Protein AF-A0A975B8Z9-F1 (afdb_monomer)

Nearest PDB structures (foldseek):
  6i3m-assembly1_C  TM=4.811E-01  e=8.903E-01  Saccharomyces cerevisiae S288C
  8d3c-assembly1_A  TM=3.662E-01  e=2.968E+00  Homo sapiens
  4c2a-assembly1_A  TM=3.718E-01  e=3.590E+00  Homo sapiens
  8d3d-assembly1_A  TM=3.906E-01  e=4.075E+00  Homo sapiens

Foldseek 3Di:
DPPDPQALQVVCVVVVDCQVPVLVQLLVCCVPVVDKFFWWAWDDDPPDPAAIAIEQDPPPGIDGRVQFPDKDFFFPALVVVVVVCVLLVDDVSVVPVLHVQRPDGASIWTHGSQEIEREHEQRYQPRDQDAQRFAPHSVLVNCCCCCPPVVGNYAYEYEYALNHRVVVRSVSNCVSQPVSYTYGHVLRVLVVCQVVVPDDPPDPDRSPSHNDNVSRDYDPPDD

Solvent-accessible surface area (backbone atoms only — not comparable to full-atom values): 12398 Å² total; per-residue (Å²): 130,79,78,79,77,52,23,35,43,51,58,26,54,76,54,67,47,52,82,85,44,49,46,54,50,52,50,50,46,47,71,76,65,25,52,75,41,65,23,22,38,84,42,81,50,92,85,48,99,81,55,56,23,45,38,71,35,93,65,81,34,52,47,68,39,70,64,42,79,42,78,46,74,56,59,58,43,59,69,54,30,44,55,49,19,72,66,71,74,56,69,56,56,76,38,61,71,63,56,76,60,36,82,42,67,39,57,31,35,39,33,40,85,73,39,38,37,41,29,40,72,41,53,30,72,82,60,80,80,61,71,41,70,31,59,79,25,44,51,49,48,51,38,49,44,36,38,72,74,70,68,39,48,36,34,46,35,36,34,28,26,64,74,53,73,68,49,72,54,54,49,42,33,34,70,69,47,44,93,34,33,36,33,34,41,40,24,58,51,26,39,49,36,38,75,67,66,61,81,48,100,92,56,88,72,66,38,66,57,20,36,59,49,76,90,20,56,60,76,76,81,79,126

Secondary structure (DSSP, 8-state):
-PPP--BHHHHHHHT--IIIIIHHHHHHHHHHH--EEEPEEEEE-TTSTT-EEEEE-SSS-EEE-TT-SEEE---S-HHHHHHHHHHHT--GGG-HHHHHH-----SEEEE-SSEEEEEEEE-STT----GGGSTTSHHHHHHHHHHHTS--EEEEEEEE-TT-S-HHHHHHHHHHHGGGEEEEEHHHHHHHHHHTT--BTTB-S-GGGGB--GGG-------

Sequence (223 aa):
MTPEITNATYLTEKHSNEVKFWTPCILDFFIKCKPELPISECIIDKRSNDEIRYKRRSQDSELIIKDAKHILHEEVNTEFLHRIDNIFNTKLSEDVELLIKANIYPDIIVITSNKVYLVENKPYYGSDLTGPQEACEAYCQFVKRLNNKEKINCEYLMIISACFKKYYKLENLQKCLKNKFGVLLLEDIFQEMHNHKFKYDDITEDWGLYTDKAYAFLEVGIK

Mean predicted aligned error: 6.5 Å

Structure (mmCIF, N/CA/C/O backbone):
data_AF-A0A975B8Z9-F1
#
_entry.id   AF-A0A975B8Z9-F1
#
loop_
_atom_site.group_PDB
_atom_site.id
_atom_site.type_symbol
_atom_site.label_atom_id
_atom_site.label_alt_id
_atom_site.label_comp_id
_atom_site.label_asym_id
_atom_site.label_entity_id
_atom_site.label_seq_id
_atom_site.pdbx_PDB_ins_code
_atom_site.Cartn_x
_atom_site.Cartn_y
_atom_site.Cartn_z
_atom_site.occupancy
_atom_site.B_iso_or_equiv
_atom_site.auth_seq_id
_atom_site.auth_comp_id
_atom_site.auth_asym_id
_atom_site.auth_atom_id
_atom_site.pdbx_PDB_model_num
ATOM 1 N N . MET A 1 1 ? 29.271 0.661 -24.138 1.00 38.75 1 MET A N 1
ATOM 2 C CA . MET A 1 1 ? 27.859 0.908 -23.796 1.00 38.75 1 MET A CA 1
ATOM 3 C C . MET A 1 1 ? 27.702 0.554 -22.337 1.00 38.75 1 MET A C 1
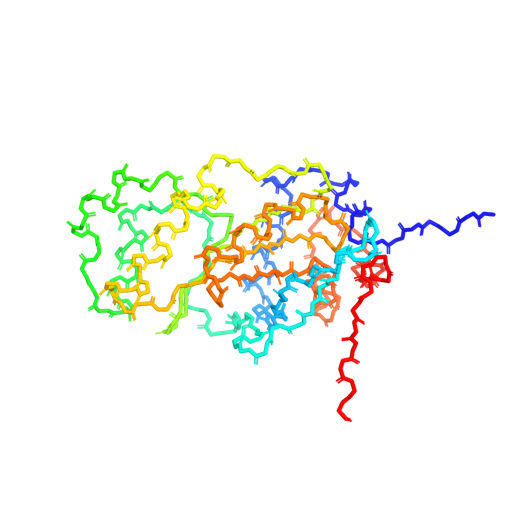ATOM 5 O O . MET A 1 1 ? 27.942 -0.591 -21.981 1.00 38.75 1 MET A O 1
ATOM 9 N N . THR A 1 2 ? 27.445 1.543 -21.490 1.00 38.84 2 THR A N 1
ATOM 10 C CA . THR A 1 2 ? 26.972 1.300 -20.125 1.00 38.84 2 THR A CA 1
ATOM 11 C C . THR A 1 2 ? 25.644 0.547 -20.234 1.00 38.84 2 THR A C 1
ATOM 13 O O . THR A 1 2 ? 24.824 0.957 -21.056 1.00 38.84 2 THR A O 1
ATOM 16 N N . PRO A 1 3 ? 25.434 -0.558 -19.499 1.00 47.44 3 PRO A N 1
ATOM 17 C CA . PRO A 1 3 ? 24.118 -1.183 -19.430 1.00 47.44 3 PRO A CA 1
ATOM 18 C C . PRO A 1 3 ? 23.100 -0.113 -19.029 1.00 47.44 3 PRO A C 1
ATOM 20 O O . PRO A 1 3 ? 23.332 0.608 -18.056 1.00 47.44 3 PRO A O 1
ATOM 23 N N . GLU A 1 4 ? 22.024 0.048 -19.800 1.00 56.34 4 GLU A N 1
ATOM 24 C CA . GLU A 1 4 ? 20.903 0.882 -19.372 1.00 56.34 4 GLU A CA 1
ATOM 25 C C . GLU A 1 4 ? 20.359 0.272 -18.079 1.00 56.34 4 GLU A C 1
ATOM 27 O O . GLU A 1 4 ? 19.953 -0.893 -18.052 1.00 56.34 4 GLU A O 1
ATOM 32 N N . ILE A 1 5 ? 20.430 1.036 -16.989 1.00 58.03 5 ILE A N 1
ATOM 33 C CA . ILE A 1 5 ? 19.922 0.606 -15.690 1.00 58.03 5 ILE A CA 1
ATOM 34 C C . ILE A 1 5 ? 18.410 0.447 -15.841 1.00 58.03 5 ILE A C 1
ATOM 36 O O . ILE A 1 5 ? 17.680 1.426 -15.970 1.00 58.03 5 ILE A O 1
ATOM 40 N N . THR A 1 6 ? 17.956 -0.798 -15.853 1.00 71.94 6 THR A N 1
ATOM 41 C CA . THR A 1 6 ? 16.556 -1.190 -15.999 1.00 71.94 6 THR A CA 1
ATOM 42 C C . THR A 1 6 ? 16.059 -1.611 -14.620 1.00 71.94 6 THR A C 1
ATOM 44 O O . THR A 1 6 ? 16.134 -2.764 -14.223 1.00 71.94 6 THR A O 1
ATOM 47 N N . ASN A 1 7 ? 15.635 -0.630 -13.822 1.00 81.12 7 ASN A N 1
ATOM 48 C CA . ASN A 1 7 ? 15.018 -0.855 -12.512 1.00 81.12 7 ASN A CA 1
ATOM 49 C C . ASN A 1 7 ? 13.674 -0.124 -12.426 1.00 81.12 7 ASN A C 1
ATOM 51 O O . ASN A 1 7 ? 13.324 0.646 -13.327 1.00 81.12 7 ASN A O 1
ATOM 55 N N . ALA A 1 8 ? 12.923 -0.340 -11.345 1.00 88.19 8 ALA A N 1
ATOM 56 C CA . ALA A 1 8 ? 11.603 0.264 -11.213 1.00 88.19 8 ALA A CA 1
ATOM 57 C C . ALA A 1 8 ? 11.637 1.797 -11.315 1.00 88.19 8 ALA A C 1
ATOM 59 O O . ALA A 1 8 ? 10.761 2.379 -11.948 1.00 88.19 8 ALA A O 1
ATOM 60 N N . THR A 1 9 ? 12.682 2.442 -10.781 1.00 86.38 9 THR A N 1
ATOM 61 C CA . THR A 1 9 ? 12.879 3.899 -10.880 1.00 86.38 9 THR A CA 1
ATOM 62 C C . THR A 1 9 ? 12.916 4.385 -12.323 1.00 86.38 9 THR A C 1
ATOM 64 O O . THR A 1 9 ? 12.260 5.366 -12.650 1.00 86.38 9 THR A O 1
ATOM 67 N N . TYR A 1 10 ? 13.660 3.700 -13.195 1.00 87.19 10 TYR A N 1
ATOM 68 C CA . TYR A 1 10 ? 13.757 4.084 -14.604 1.00 87.19 10 TYR A CA 1
ATOM 69 C C . TYR A 1 10 ? 12.379 4.067 -15.277 1.00 87.19 10 TYR A C 1
ATOM 71 O O . TYR A 1 10 ? 12.003 5.019 -15.965 1.00 87.19 10 TYR A O 1
ATOM 79 N N . LEU A 1 11 ? 11.600 3.002 -15.054 1.00 88.69 11 LEU A N 1
ATOM 80 C CA . LEU A 1 11 ? 10.270 2.887 -15.648 1.00 88.69 11 LEU A CA 1
ATOM 81 C C . LEU A 1 11 ? 9.315 3.952 -15.091 1.00 88.69 11 LEU A C 1
ATOM 83 O O . LEU A 1 11 ? 8.563 4.564 -15.851 1.00 88.69 11 LEU A O 1
ATOM 87 N N . THR A 1 12 ? 9.362 4.212 -13.784 1.00 88.12 12 THR A N 1
ATOM 88 C CA . THR A 1 12 ? 8.480 5.200 -13.154 1.00 88.12 12 THR A CA 1
ATOM 89 C C . THR A 1 12 ? 8.854 6.639 -13.478 1.00 88.12 12 THR A C 1
ATOM 91 O O . THR A 1 12 ? 7.963 7.479 -13.560 1.00 88.12 12 THR A O 1
ATOM 94 N N . GLU A 1 13 ? 10.124 6.936 -13.757 1.00 87.25 13 GLU A N 1
ATOM 95 C CA . GLU A 1 13 ? 10.557 8.236 -14.281 1.00 87.25 13 GLU A CA 1
ATOM 96 C C . GLU A 1 13 ? 10.124 8.452 -15.735 1.00 87.25 13 GLU A C 1
ATOM 98 O O . GLU A 1 13 ? 9.670 9.549 -16.078 1.00 87.25 13 GLU A O 1
ATOM 103 N N . LYS A 1 14 ? 10.193 7.408 -16.576 1.00 87.00 14 LYS A N 1
ATOM 104 C CA . LYS A 1 14 ? 9.695 7.451 -17.962 1.00 87.00 14 LYS A CA 1
ATOM 105 C C . LYS A 1 14 ? 8.211 7.827 -18.018 1.00 87.00 14 LYS A C 1
ATOM 107 O O . LYS A 1 14 ? 7.806 8.586 -18.897 1.00 87.00 14 LYS A O 1
ATOM 112 N N . HIS A 1 15 ? 7.431 7.360 -17.042 1.00 85.38 15 HIS A N 1
ATOM 113 C CA . HIS A 1 15 ? 6.004 7.653 -16.892 1.00 85.38 15 HIS A CA 1
ATOM 114 C C . HIS A 1 15 ? 5.712 8.402 -15.582 1.00 85.38 15 HIS A C 1
ATOM 116 O O . HIS A 1 15 ? 4.962 7.931 -14.737 1.00 85.38 15 HIS A O 1
ATOM 122 N N . SER A 1 16 ? 6.302 9.582 -15.382 1.00 81.81 16 SER A N 1
ATOM 123 C CA . SER A 1 16 ? 6.340 10.289 -14.080 1.00 81.81 16 SER A CA 1
ATOM 124 C C . SER A 1 16 ? 5.002 10.740 -13.456 1.00 81.81 16 SER A C 1
ATOM 126 O O . SER A 1 16 ? 5.001 11.339 -12.381 1.00 81.81 16 SER A O 1
ATOM 128 N N . ASN A 1 17 ? 3.847 10.473 -14.073 1.00 80.81 17 ASN A N 1
ATOM 129 C CA . ASN A 1 17 ? 2.553 10.898 -13.535 1.00 80.81 17 ASN A CA 1
ATOM 130 C C . ASN A 1 17 ? 1.944 9.854 -12.582 1.00 80.81 17 ASN A C 1
ATOM 132 O O . ASN A 1 17 ? 1.203 8.977 -13.009 1.00 80.81 17 ASN A O 1
ATOM 136 N N . GLU A 1 18 ? 2.203 9.981 -11.281 1.00 79.94 18 GLU A N 1
ATOM 137 C CA . GLU A 1 18 ? 1.649 9.094 -10.242 1.00 79.94 18 GLU A CA 1
ATOM 138 C C . GLU A 1 18 ? 0.121 8.935 -10.328 1.00 79.94 18 GLU A C 1
ATOM 140 O O . GLU A 1 18 ? -0.377 7.826 -10.521 1.00 79.94 18 GLU A O 1
ATOM 145 N N . VAL A 1 19 ? -0.617 10.048 -10.248 1.00 82.06 19 VAL A N 1
ATOM 146 C CA . VAL A 1 19 ? -2.083 10.052 -10.105 1.00 82.06 19 VAL A CA 1
ATOM 147 C C . VAL A 1 19 ? -2.794 9.538 -11.354 1.00 82.06 19 VAL A C 1
ATOM 149 O O . VAL A 1 19 ? -3.798 8.839 -11.250 1.00 82.06 19 VAL A O 1
ATOM 152 N N . LYS A 1 20 ? -2.307 9.884 -12.550 1.00 83.00 20 LYS A N 1
ATOM 153 C CA . LYS A 1 20 ? -2.963 9.476 -13.803 1.00 83.00 20 LYS A CA 1
ATOM 154 C C . LYS A 1 20 ? -2.526 8.106 -14.298 1.00 83.00 20 LYS A C 1
ATOM 156 O O . LYS A 1 20 ? -3.214 7.547 -15.143 1.00 83.00 20 LYS A O 1
ATOM 161 N N . PHE A 1 21 ? -1.391 7.602 -13.823 1.00 87.19 21 PHE A N 1
ATOM 162 C CA . PHE A 1 21 ? -0.754 6.438 -14.423 1.00 87.19 21 PHE A CA 1
ATOM 163 C C . PHE A 1 21 ? -0.510 5.331 -13.406 1.00 87.19 21 PHE A C 1
ATOM 165 O O . PHE A 1 21 ? -1.132 4.275 -13.479 1.00 87.19 21 PHE A O 1
ATOM 172 N N . TRP A 1 22 ? 0.350 5.579 -12.420 1.00 91.56 22 TRP A N 1
ATOM 173 C CA . TRP A 1 22 ? 0.812 4.529 -11.517 1.00 91.56 22 TRP A CA 1
ATOM 174 C C . TRP A 1 22 ? -0.237 4.099 -10.503 1.00 91.56 22 TRP A C 1
ATOM 176 O O . TRP A 1 22 ? -0.396 2.900 -10.292 1.00 91.56 22 TRP A O 1
ATOM 186 N N . THR A 1 23 ? -0.968 5.035 -9.895 1.00 92.88 23 THR A N 1
ATOM 187 C CA . THR A 1 23 ? -2.022 4.674 -8.938 1.00 92.88 23 THR A CA 1
ATOM 188 C C . THR A 1 23 ? -3.138 3.873 -9.625 1.00 92.88 23 THR A C 1
ATOM 190 O O . THR A 1 23 ? -3.437 2.779 -9.144 1.00 92.88 23 THR A O 1
ATOM 193 N N . PRO A 1 24 ? -3.680 4.294 -10.788 1.00 93.81 24 PRO A N 1
ATOM 194 C CA . PRO A 1 24 ? -4.613 3.474 -11.564 1.00 93.81 24 PRO A CA 1
ATOM 195 C C . PRO A 1 24 ? -4.046 2.112 -11.995 1.00 93.81 24 PRO A C 1
ATOM 197 O O . PRO A 1 24 ? -4.732 1.104 -11.851 1.00 93.81 24 PRO A O 1
ATOM 200 N N . CYS A 1 25 ? -2.792 2.054 -12.459 1.00 95.25 25 CYS A N 1
ATOM 201 C CA . CYS A 1 25 ? -2.142 0.807 -12.872 1.00 95.25 25 CYS A CA 1
ATOM 202 C C . CYS A 1 25 ? -2.024 -0.202 -11.722 1.00 95.25 25 CYS A C 1
ATOM 204 O O . CYS A 1 25 ? -2.353 -1.379 -11.877 1.00 95.25 25 CYS A O 1
ATOM 206 N N . ILE A 1 26 ? -1.552 0.245 -10.557 1.00 96.12 26 ILE A N 1
ATOM 207 C CA . ILE A 1 26 ? -1.386 -0.616 -9.382 1.00 96.12 26 ILE A CA 1
ATOM 208 C C . ILE A 1 26 ? -2.750 -1.026 -8.829 1.00 96.12 26 ILE A C 1
ATOM 210 O O . ILE A 1 26 ? -2.937 -2.188 -8.469 1.00 96.12 26 ILE A O 1
ATOM 214 N N . LEU A 1 27 ? -3.717 -0.106 -8.798 1.00 96.00 27 LEU A N 1
ATOM 215 C CA . LEU A 1 27 ? -5.082 -0.401 -8.378 1.00 96.00 27 LEU A CA 1
ATOM 216 C C . LEU A 1 27 ? -5.719 -1.478 -9.269 1.00 96.00 27 LEU A C 1
ATOM 218 O O . LEU A 1 27 ? -6.281 -2.445 -8.755 1.00 96.00 27 LEU A O 1
ATOM 222 N N . ASP A 1 28 ? -5.591 -1.351 -10.591 1.00 96.56 28 ASP A N 1
ATOM 223 C CA . ASP A 1 28 ? -6.107 -2.324 -11.557 1.00 96.56 28 ASP A CA 1
ATOM 224 C C . ASP A 1 28 ? -5.444 -3.700 -11.385 1.00 96.56 28 ASP A C 1
ATOM 226 O O . ASP A 1 28 ? -6.126 -4.728 -11.361 1.00 96.56 28 ASP A O 1
ATOM 230 N N . PHE A 1 29 ? -4.129 -3.729 -11.150 1.00 96.81 29 PHE A N 1
ATOM 231 C CA . PHE A 1 29 ? -3.409 -4.955 -10.807 1.00 96.81 29 PHE A CA 1
ATOM 232 C C . PHE A 1 29 ? -3.914 -5.586 -9.501 1.00 96.81 29 PHE A C 1
ATOM 234 O O . PHE A 1 29 ? -4.191 -6.787 -9.459 1.00 96.81 29 PHE A O 1
ATOM 241 N N . PHE A 1 30 ? -4.104 -4.794 -8.443 1.00 97.19 30 PHE A N 1
ATOM 242 C CA . PHE A 1 30 ? -4.615 -5.285 -7.160 1.00 97.19 30 PHE A CA 1
ATOM 243 C C . PHE A 1 30 ? -6.024 -5.867 -7.303 1.00 97.19 30 PHE A C 1
ATOM 245 O O . PHE A 1 30 ? -6.311 -6.917 -6.730 1.00 97.19 30 PHE A O 1
ATOM 252 N N . ILE A 1 31 ? -6.888 -5.229 -8.096 1.00 96.00 31 ILE A N 1
ATOM 253 C CA . ILE A 1 31 ? -8.262 -5.684 -8.337 1.00 96.00 31 ILE A CA 1
ATOM 254 C C . ILE A 1 31 ? -8.290 -6.968 -9.174 1.00 96.00 31 ILE A C 1
ATOM 256 O O . ILE A 1 31 ? -8.997 -7.914 -8.814 1.00 96.00 31 ILE A O 1
ATOM 260 N N . LYS A 1 32 ? -7.538 -7.017 -10.281 1.00 95.69 32 LYS A N 1
ATOM 261 C CA . LYS A 1 32 ? -7.569 -8.138 -11.236 1.00 95.69 32 LYS A CA 1
ATOM 262 C C . LYS A 1 32 ? -6.808 -9.363 -10.743 1.00 95.69 32 LYS A C 1
ATOM 264 O O . LYS A 1 32 ? -7.276 -10.483 -10.937 1.00 95.69 32 LYS A O 1
ATOM 269 N N . CYS A 1 33 ? -5.640 -9.163 -10.140 1.00 95.44 33 CYS A N 1
ATOM 270 C CA . CYS A 1 33 ? -4.723 -10.250 -9.799 1.00 95.44 33 CYS A CA 1
ATOM 271 C C . CYS A 1 33 ? -4.752 -10.615 -8.315 1.00 95.44 33 CYS A C 1
ATOM 273 O O . CYS A 1 33 ? -4.436 -11.754 -7.983 1.00 95.44 33 CYS A O 1
ATOM 275 N N . LYS A 1 34 ? -5.156 -9.681 -7.442 1.00 93.88 34 LYS A N 1
ATOM 276 C CA . LYS A 1 34 ? -5.193 -9.847 -5.980 1.00 93.88 34 LYS A CA 1
ATOM 277 C C . LYS A 1 34 ? -3.930 -10.522 -5.409 1.00 93.88 34 LYS A C 1
ATOM 279 O O . LYS A 1 34 ? -4.034 -11.578 -4.779 1.00 93.88 34 LYS A O 1
ATOM 284 N N . PRO A 1 35 ? -2.746 -9.928 -5.635 1.00 94.56 35 PRO A N 1
ATOM 285 C CA . PRO A 1 35 ? -1.467 -10.556 -5.324 1.00 94.56 35 PRO A CA 1
ATOM 286 C C . PRO A 1 35 ? -1.227 -10.720 -3.815 1.00 94.56 35 PRO A C 1
ATOM 288 O O . PRO A 1 35 ? -1.880 -10.095 -2.972 1.00 94.56 35 PRO A O 1
ATOM 291 N N . GLU A 1 36 ? -0.227 -11.533 -3.486 1.00 94.25 36 GLU A N 1
ATOM 292 C CA . GLU A 1 36 ? 0.419 -11.551 -2.174 1.00 94.25 36 GLU A CA 1
ATOM 293 C C . GLU A 1 36 ? 1.775 -10.859 -2.309 1.00 94.25 36 GLU A C 1
ATOM 295 O O . GLU A 1 36 ? 2.640 -11.323 -3.045 1.00 94.25 36 GLU A O 1
ATOM 300 N N . LEU A 1 37 ? 1.952 -9.719 -1.639 1.00 94.69 37 LEU A N 1
ATOM 301 C CA . LEU A 1 37 ? 3.149 -8.892 -1.805 1.00 94.69 37 LEU A CA 1
ATOM 302 C C . LEU A 1 37 ? 3.994 -8.886 -0.535 1.00 94.69 37 LEU A C 1
ATOM 304 O O . LEU A 1 37 ? 3.442 -8.648 0.541 1.00 94.69 37 LEU A O 1
ATOM 308 N N . PRO A 1 38 ? 5.321 -9.077 -0.619 1.00 94.81 38 PRO A N 1
ATOM 309 C CA . PRO A 1 38 ? 6.181 -8.969 0.547 1.00 94.81 38 PRO A CA 1
ATOM 310 C C . PRO A 1 38 ? 6.165 -7.536 1.080 1.00 94.81 38 PRO A C 1
ATOM 312 O O . PRO A 1 38 ? 6.321 -6.567 0.339 1.00 94.81 38 PRO A O 1
ATOM 315 N N . ILE A 1 39 ? 6.026 -7.410 2.396 1.00 95.88 39 ILE A N 1
ATOM 316 C CA . ILE A 1 39 ? 6.166 -6.138 3.090 1.00 95.88 39 ILE A CA 1
ATOM 317 C C . ILE A 1 39 ? 7.545 -6.082 3.732 1.00 95.88 39 ILE A C 1
ATOM 319 O O . ILE A 1 39 ? 7.940 -6.949 4.520 1.00 95.88 39 ILE A O 1
ATOM 323 N N . SER A 1 40 ? 8.264 -5.021 3.403 1.00 93.38 40 SER A N 1
ATOM 324 C CA . SER A 1 40 ? 9.607 -4.736 3.873 1.00 93.38 40 SER A CA 1
ATOM 325 C C . SER A 1 40 ? 9.625 -3.685 4.985 1.00 93.38 40 SER A C 1
ATOM 327 O O . SER A 1 40 ? 8.705 -2.881 5.133 1.00 93.38 40 SER A O 1
ATOM 329 N N . GLU A 1 41 ? 10.690 -3.699 5.778 1.00 90.56 41 GLU A N 1
ATOM 330 C CA . GLU A 1 41 ? 11.095 -2.624 6.683 1.00 90.56 41 GLU A CA 1
ATOM 331 C C . GLU A 1 41 ? 12.420 -2.026 6.218 1.00 90.56 41 GLU A C 1
ATOM 333 O O . GLU A 1 41 ? 13.268 -2.715 5.639 1.00 90.56 41 GLU A O 1
ATOM 338 N N . CYS A 1 42 ? 12.605 -0.739 6.501 1.00 87.00 42 CYS A N 1
ATOM 339 C CA . CYS A 1 42 ? 13.862 -0.058 6.241 1.00 87.00 42 CYS A CA 1
ATOM 340 C C . CYS A 1 42 ? 14.897 -0.507 7.282 1.00 87.00 42 CYS A C 1
ATOM 342 O O . CYS A 1 42 ? 14.711 -0.306 8.489 1.00 87.00 42 CYS A O 1
ATOM 344 N N . ILE A 1 43 ? 16.004 -1.078 6.816 1.00 82.62 43 ILE A N 1
ATOM 345 C CA . ILE A 1 43 ? 17.241 -1.254 7.570 1.00 82.62 43 ILE A CA 1
ATOM 346 C C . ILE A 1 43 ? 18.094 -0.016 7.337 1.00 82.62 43 ILE A C 1
ATOM 348 O O . ILE A 1 43 ? 18.411 0.356 6.208 1.00 82.62 43 ILE A O 1
ATOM 352 N N . ILE A 1 44 ? 18.496 0.605 8.434 1.00 68.31 44 ILE A N 1
ATOM 353 C CA . ILE A 1 44 ? 19.315 1.806 8.397 1.00 68.31 44 ILE A CA 1
ATOM 354 C C . ILE A 1 44 ? 20.701 1.400 8.855 1.00 68.31 44 ILE A C 1
ATOM 356 O O . ILE A 1 44 ? 20.943 1.270 10.058 1.00 68.31 44 ILE A O 1
ATOM 360 N N . ASP A 1 45 ? 21.599 1.171 7.899 1.00 63.12 45 ASP A N 1
ATOM 361 C CA . ASP A 1 45 ? 23.010 1.030 8.222 1.00 63.12 45 ASP A CA 1
ATOM 362 C C . ASP A 1 45 ? 23.637 2.422 8.334 1.00 63.12 45 ASP A C 1
ATOM 364 O O . ASP A 1 45 ? 23.843 3.131 7.355 1.00 63.12 45 ASP A O 1
ATOM 368 N N . LYS A 1 46 ? 23.947 2.827 9.567 1.00 57.59 46 LYS A N 1
ATOM 369 C CA . LYS A 1 46 ? 24.614 4.107 9.842 1.00 57.59 46 LYS A CA 1
ATOM 370 C C . LYS A 1 46 ? 26.081 4.132 9.384 1.00 57.59 46 LYS A C 1
ATOM 372 O O . LYS A 1 46 ? 26.728 5.162 9.552 1.00 57.59 46 LYS A O 1
ATOM 377 N N . ARG A 1 47 ? 26.637 3.010 8.906 1.00 53.53 47 ARG A N 1
ATOM 378 C CA . ARG A 1 47 ? 28.055 2.870 8.528 1.00 53.53 47 ARG A CA 1
ATOM 379 C C . ARG A 1 47 ? 28.323 3.114 7.045 1.00 53.53 47 ARG A C 1
ATOM 381 O O . ARG A 1 47 ? 29.458 3.427 6.699 1.00 53.53 47 ARG A O 1
ATOM 388 N N . SER A 1 48 ? 27.320 2.989 6.184 1.00 53.78 48 SER A N 1
ATOM 389 C CA . SER A 1 48 ? 27.425 3.254 4.748 1.00 53.78 48 SER A CA 1
ATOM 390 C C . SER A 1 48 ? 26.718 4.564 4.435 1.00 53.78 48 SER A C 1
ATOM 392 O O . SER A 1 48 ? 25.513 4.675 4.639 1.00 53.78 48 SER A O 1
ATOM 394 N N . ASN A 1 49 ? 27.461 5.554 3.947 1.00 46.59 49 ASN A N 1
ATOM 395 C CA . ASN A 1 49 ? 26.964 6.917 3.765 1.00 46.59 49 ASN A CA 1
ATOM 396 C C . ASN A 1 49 ? 25.777 7.084 2.799 1.00 46.59 49 ASN A C 1
ATOM 398 O O . ASN A 1 49 ? 25.280 8.196 2.742 1.00 46.59 49 ASN A O 1
ATOM 402 N N . ASP A 1 50 ? 25.291 6.056 2.093 1.00 50.59 50 ASP A N 1
ATOM 403 C CA . ASP A 1 50 ? 24.188 6.211 1.127 1.00 50.59 50 ASP A CA 1
ATOM 404 C C . ASP A 1 50 ? 23.353 4.931 0.871 1.00 50.59 50 ASP A C 1
ATOM 406 O O . ASP A 1 50 ? 22.528 4.913 -0.041 1.00 50.59 50 ASP A O 1
ATOM 410 N N . GLU A 1 51 ? 23.516 3.850 1.646 1.00 59.25 51 GLU A N 1
ATOM 411 C CA . GLU A 1 51 ? 22.805 2.585 1.371 1.00 59.25 51 GLU A CA 1
ATOM 412 C C . GLU A 1 51 ? 21.657 2.348 2.358 1.00 59.25 51 GLU A C 1
ATOM 414 O O . GLU A 1 51 ? 21.852 1.897 3.488 1.00 59.25 51 GLU A O 1
ATOM 419 N N . ILE A 1 52 ? 20.426 2.621 1.919 1.00 63.47 52 ILE A N 1
ATOM 420 C CA . ILE A 1 52 ? 19.236 2.086 2.587 1.00 63.47 52 ILE A CA 1
ATOM 421 C C . ILE A 1 52 ? 19.070 0.663 2.103 1.00 63.47 52 ILE A C 1
ATOM 423 O O . ILE A 1 52 ? 19.009 0.415 0.899 1.00 63.47 52 ILE A O 1
ATOM 427 N N . ARG A 1 53 ? 18.950 -0.259 3.049 1.00 76.56 53 ARG A N 1
ATOM 428 C CA . ARG A 1 53 ? 18.606 -1.638 2.736 1.00 76.56 53 ARG A CA 1
ATOM 429 C C . ARG A 1 53 ? 17.181 -1.868 3.166 1.00 76.56 53 ARG A C 1
ATOM 431 O O . ARG A 1 53 ? 16.759 -1.420 4.226 1.00 76.56 53 ARG A O 1
ATOM 438 N N . TYR A 1 54 ? 16.436 -2.585 2.354 1.00 85.62 54 TYR A N 1
ATOM 439 C CA . TYR A 1 54 ? 15.150 -3.111 2.772 1.00 85.62 54 TYR A CA 1
ATOM 440 C C . TYR A 1 54 ? 15.373 -4.551 3.203 1.00 85.62 54 TYR A C 1
ATOM 442 O O . TYR A 1 54 ? 16.235 -5.242 2.667 1.00 85.62 54 TYR A O 1
ATOM 450 N N . LYS A 1 55 ? 14.613 -5.015 4.185 1.00 87.50 55 LYS A N 1
ATOM 451 C CA . LYS A 1 55 ? 14.441 -6.451 4.408 1.00 87.50 55 LYS A CA 1
ATOM 452 C C . LYS A 1 55 ? 12.983 -6.752 4.609 1.00 87.50 55 LYS A C 1
ATOM 454 O O . LYS A 1 55 ? 12.238 -5.922 5.123 1.00 87.50 55 LYS A O 1
ATOM 459 N N . ARG A 1 56 ? 12.600 -7.974 4.274 1.00 89.00 56 ARG A N 1
ATOM 460 C CA . ARG A 1 56 ? 11.275 -8.486 4.594 1.00 89.00 56 ARG A CA 1
ATOM 461 C C . ARG A 1 56 ? 11.026 -8.383 6.104 1.00 89.00 56 ARG A C 1
ATOM 463 O O . ARG A 1 56 ? 11.888 -8.759 6.905 1.00 89.00 56 ARG A O 1
ATOM 470 N N . ARG A 1 57 ? 9.854 -7.872 6.492 1.00 87.38 57 ARG A N 1
ATOM 471 C CA . ARG A 1 57 ? 9.441 -7.816 7.902 1.00 87.38 57 ARG A CA 1
ATOM 472 C C . ARG A 1 57 ? 9.320 -9.229 8.461 1.00 87.38 57 ARG A C 1
ATOM 474 O O . ARG A 1 57 ? 8.913 -10.153 7.761 1.00 87.38 57 ARG A O 1
ATOM 481 N N . SER A 1 58 ? 9.654 -9.403 9.735 1.00 83.94 58 SER A N 1
ATOM 482 C CA . SER A 1 58 ? 9.573 -10.711 10.398 1.00 83.94 58 SER A CA 1
ATOM 483 C C . SER A 1 58 ? 8.143 -11.108 10.773 1.00 83.94 58 SER A C 1
ATOM 485 O O . SER A 1 58 ? 7.824 -12.293 10.817 1.00 83.94 58 SER A O 1
ATOM 487 N N . GLN A 1 59 ? 7.285 -10.124 11.043 1.00 82.44 59 GLN A N 1
ATOM 488 C CA . GLN A 1 59 ? 5.874 -10.296 11.384 1.00 82.44 59 GLN A CA 1
ATOM 489 C C . GLN A 1 59 ? 5.010 -9.634 10.324 1.00 82.44 59 GLN A C 1
ATOM 491 O O . GLN A 1 59 ? 5.405 -8.597 9.791 1.00 82.44 59 GLN A O 1
ATOM 496 N N . ASP A 1 60 ? 3.841 -10.223 10.048 1.00 85.19 60 ASP A N 1
ATOM 497 C CA . ASP A 1 60 ? 2.902 -9.698 9.050 1.00 85.19 60 ASP A CA 1
ATOM 498 C C . ASP A 1 60 ? 3.635 -9.351 7.741 1.00 85.19 60 ASP A C 1
ATOM 500 O O . ASP A 1 60 ? 3.557 -8.246 7.204 1.00 85.19 60 ASP A O 1
ATOM 504 N N . SER A 1 61 ? 4.457 -10.302 7.288 1.00 89.81 61 SER A N 1
ATOM 505 C CA . SER A 1 61 ? 5.487 -10.073 6.272 1.00 89.81 61 SER A CA 1
ATOM 506 C C . SER A 1 61 ? 4.946 -9.889 4.858 1.00 89.81 61 SER A C 1
ATOM 508 O O . SER A 1 61 ? 5.737 -9.719 3.937 1.00 89.81 61 SER A O 1
ATOM 510 N N . GLU A 1 62 ? 3.629 -9.981 4.685 1.00 91.31 62 GLU A N 1
ATOM 511 C CA . GLU A 1 62 ? 2.946 -9.957 3.398 1.00 91.31 62 GLU A CA 1
ATOM 512 C C . GLU A 1 62 ? 1.659 -9.131 3.481 1.00 91.31 62 GLU A C 1
ATOM 514 O O . GLU A 1 62 ? 0.921 -9.175 4.472 1.00 91.31 62 GLU A O 1
ATOM 519 N N . LEU A 1 63 ? 1.391 -8.390 2.410 1.00 91.25 63 LEU A N 1
ATOM 520 C CA . LEU A 1 63 ? 0.094 -7.824 2.099 1.00 91.25 63 LEU A CA 1
ATOM 521 C C . LEU A 1 63 ? -0.676 -8.896 1.333 1.00 91.25 63 LEU A C 1
ATOM 523 O O . LEU A 1 63 ? -0.319 -9.235 0.207 1.00 91.25 63 L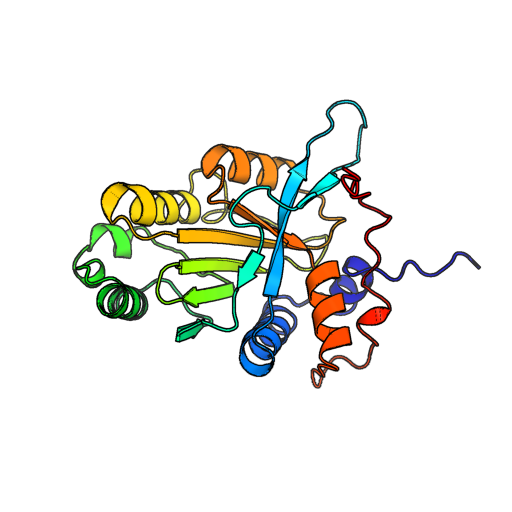EU A O 1
ATOM 527 N N . ILE A 1 64 ? -1.731 -9.420 1.949 1.00 89.56 64 ILE A N 1
ATOM 528 C CA . ILE A 1 64 ? -2.548 -10.492 1.380 1.00 89.56 64 ILE A CA 1
ATOM 529 C C . ILE A 1 64 ? -3.811 -9.864 0.785 1.00 89.56 64 ILE A C 1
ATOM 531 O O . ILE A 1 64 ? -4.764 -9.570 1.506 1.00 89.56 64 ILE A O 1
ATOM 535 N N . ILE A 1 65 ? -3.816 -9.637 -0.532 1.00 88.31 65 ILE A N 1
ATOM 536 C CA . ILE A 1 65 ? -4.938 -8.984 -1.231 1.00 88.31 65 ILE A CA 1
ATOM 537 C C . ILE A 1 65 ? -5.998 -9.996 -1.683 1.00 88.31 65 ILE A C 1
ATOM 539 O O . ILE A 1 65 ? -7.160 -9.626 -1.851 1.00 88.31 65 ILE A O 1
ATOM 543 N N . LYS A 1 66 ? -5.654 -11.284 -1.832 1.00 86.81 66 LYS A N 1
ATOM 544 C CA . LYS A 1 66 ? -6.604 -12.340 -2.250 1.00 86.81 66 LYS A CA 1
ATOM 545 C C . LYS A 1 66 ? -7.913 -12.346 -1.452 1.00 86.81 66 LYS A C 1
ATOM 547 O O . LYS A 1 66 ? -8.979 -12.549 -2.032 1.00 86.81 66 LYS A O 1
ATOM 552 N N . ASP A 1 67 ? -7.832 -12.016 -0.164 1.00 84.81 67 ASP A N 1
ATOM 553 C CA . ASP A 1 67 ? -8.950 -12.020 0.782 1.00 84.81 67 ASP A CA 1
ATOM 554 C C . ASP A 1 67 ? -9.548 -10.617 1.013 1.00 84.81 67 ASP A C 1
ATOM 556 O O . ASP A 1 67 ? -10.333 -10.400 1.944 1.00 84.81 67 ASP A O 1
ATOM 560 N N . ALA A 1 68 ? -9.185 -9.638 0.178 1.00 92.75 68 ALA A N 1
ATOM 561 C CA . ALA A 1 68 ? -9.736 -8.294 0.243 1.00 92.75 68 ALA A CA 1
ATOM 562 C C . ALA A 1 68 ? -11.238 -8.307 -0.073 1.00 92.75 68 ALA A C 1
ATOM 564 O O . ALA A 1 68 ? -11.679 -8.795 -1.119 1.00 92.75 68 ALA A O 1
ATOM 565 N N . LYS A 1 69 ? -12.018 -7.720 0.837 1.00 92.56 69 LYS A N 1
ATOM 566 C CA . LYS A 1 69 ? -13.437 -7.412 0.642 1.00 92.56 69 LYS A CA 1
ATOM 567 C C . LYS A 1 69 ? -13.620 -6.142 -0.179 1.00 92.56 69 LYS A C 1
ATOM 569 O O . LYS A 1 69 ? -14.523 -6.081 -1.006 1.00 92.56 69 LYS A O 1
ATOM 574 N N . HIS A 1 70 ? -12.747 -5.158 0.037 1.00 93.38 70 HIS A N 1
ATOM 575 C CA . HIS A 1 70 ? -12.734 -3.905 -0.707 1.00 93.38 70 HIS A CA 1
ATOM 576 C C . HIS A 1 70 ? -11.305 -3.516 -1.085 1.00 93.38 70 HIS A C 1
ATOM 578 O O . HIS A 1 70 ? -10.384 -3.673 -0.282 1.00 93.38 70 HIS A O 1
ATOM 584 N N . ILE A 1 71 ? -11.151 -2.996 -2.302 1.00 94.62 71 ILE A N 1
ATOM 585 C CA . ILE A 1 71 ? -9.943 -2.339 -2.806 1.00 94.62 71 ILE A CA 1
ATOM 586 C C . ILE A 1 71 ? -10.430 -1.035 -3.438 1.00 94.62 71 ILE A C 1
ATOM 588 O O . ILE A 1 71 ? -11.219 -1.082 -4.381 1.00 94.62 71 ILE A O 1
ATOM 592 N N . LEU A 1 72 ? -10.056 0.102 -2.859 1.00 92.44 72 LEU A N 1
ATOM 593 C CA . LEU A 1 72 ? -10.683 1.400 -3.119 1.00 92.44 72 LEU A CA 1
ATOM 594 C C . LEU A 1 72 ? -9.622 2.472 -3.390 1.00 92.44 72 LEU A C 1
ATOM 596 O O . LEU A 1 72 ? -8.494 2.358 -2.917 1.00 92.44 72 LEU A O 1
ATOM 600 N N . HIS A 1 73 ? -10.021 3.521 -4.105 1.00 91.75 73 HIS A N 1
ATOM 601 C CA . HIS A 1 73 ? -9.275 4.768 -4.278 1.00 91.75 73 HIS A CA 1
ATOM 602 C C . HIS A 1 73 ? -10.230 5.910 -3.925 1.00 91.75 73 HIS A C 1
ATOM 604 O O . HIS A 1 73 ? -11.056 6.305 -4.747 1.00 91.75 73 HIS A O 1
ATOM 610 N N . GLU A 1 74 ? -10.198 6.357 -2.674 1.00 86.44 74 GLU A N 1
ATOM 611 C CA . GLU A 1 74 ? -11.112 7.372 -2.150 1.00 86.44 74 GLU A CA 1
ATOM 612 C C . GLU A 1 74 ? -10.541 8.026 -0.889 1.00 86.44 74 GLU A C 1
ATOM 614 O O . GLU A 1 74 ? -9.621 7.510 -0.251 1.00 86.44 74 GLU A O 1
ATOM 619 N N . GLU A 1 75 ? -11.128 9.157 -0.510 1.00 86.94 75 GLU A N 1
ATOM 620 C CA . GLU A 1 75 ? -10.832 9.819 0.755 1.00 86.94 75 GLU A CA 1
ATOM 621 C C . GLU A 1 75 ? -11.384 9.037 1.956 1.00 86.94 75 GLU A C 1
ATOM 623 O O . GLU A 1 75 ? -12.416 8.365 1.876 1.00 86.94 75 GLU A O 1
ATOM 628 N N . VAL A 1 76 ? -10.742 9.188 3.115 1.00 84.69 76 VAL A N 1
ATOM 629 C CA . VAL A 1 76 ? -11.295 8.705 4.386 1.00 84.69 76 VAL A CA 1
ATOM 630 C C . VAL A 1 76 ? -12.451 9.621 4.799 1.00 84.69 76 VAL A C 1
ATOM 632 O O . VAL A 1 76 ? -12.248 10.658 5.423 1.00 84.69 76 VAL A O 1
ATOM 635 N N . ASN A 1 77 ? -13.676 9.220 4.467 1.00 87.12 77 ASN A N 1
ATOM 636 C CA . ASN A 1 77 ? -14.910 9.922 4.826 1.00 87.12 77 ASN A CA 1
ATOM 637 C C . ASN A 1 77 ? -15.909 9.010 5.559 1.00 87.12 77 ASN A C 1
ATOM 639 O O . ASN A 1 77 ? -15.624 7.860 5.895 1.00 87.12 77 ASN A O 1
ATOM 643 N N . THR A 1 78 ? -17.109 9.528 5.825 1.00 87.44 78 THR A N 1
ATOM 644 C CA . THR A 1 78 ? -18.168 8.803 6.540 1.00 87.44 78 THR A CA 1
ATOM 645 C C . THR A 1 78 ? -18.560 7.496 5.851 1.00 87.44 78 T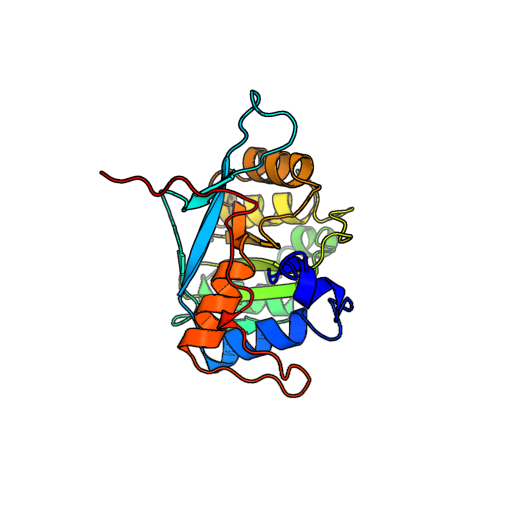HR A C 1
ATOM 647 O O . THR A 1 78 ? -18.797 6.503 6.536 1.00 87.44 78 THR A O 1
ATOM 650 N N . GLU A 1 79 ? -18.596 7.455 4.516 1.00 89.06 79 GLU A N 1
ATOM 651 C CA . GLU A 1 79 ? -18.940 6.236 3.778 1.00 89.06 79 GLU A CA 1
ATOM 652 C C . GLU A 1 79 ? -17.865 5.157 3.951 1.00 89.06 79 GLU A C 1
ATOM 654 O O . GLU A 1 79 ? -18.182 4.004 4.256 1.00 89.06 79 GLU A O 1
ATOM 659 N N . PHE A 1 80 ? -16.592 5.539 3.846 1.00 89.69 80 PHE A N 1
ATOM 660 C CA . PHE A 1 80 ? -15.477 4.651 4.159 1.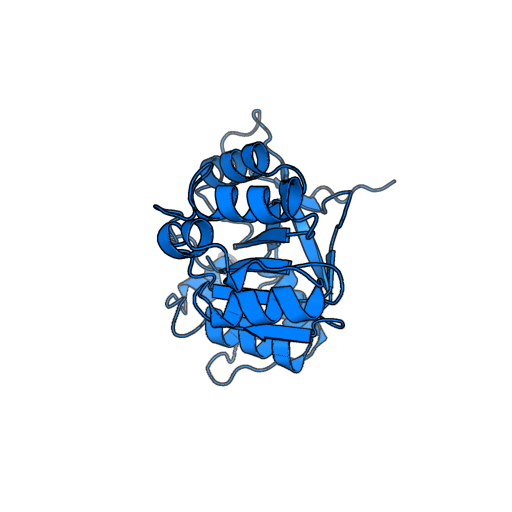00 89.69 80 PHE A CA 1
ATOM 661 C C . PHE A 1 80 ? -15.565 4.103 5.595 1.00 89.69 80 PHE A C 1
ATOM 663 O O . PHE A 1 80 ? -15.444 2.892 5.807 1.00 89.69 80 PHE A O 1
ATOM 670 N N . LEU A 1 81 ? -15.841 4.958 6.587 1.00 90.94 81 LEU A N 1
ATOM 671 C CA . LEU A 1 81 ? -15.977 4.521 7.982 1.00 90.94 81 LEU A CA 1
ATOM 672 C C . LEU A 1 81 ? -17.152 3.560 8.182 1.00 90.94 81 LEU A C 1
ATOM 674 O O . LEU A 1 81 ? -16.999 2.576 8.900 1.00 90.94 81 LEU A O 1
ATOM 678 N N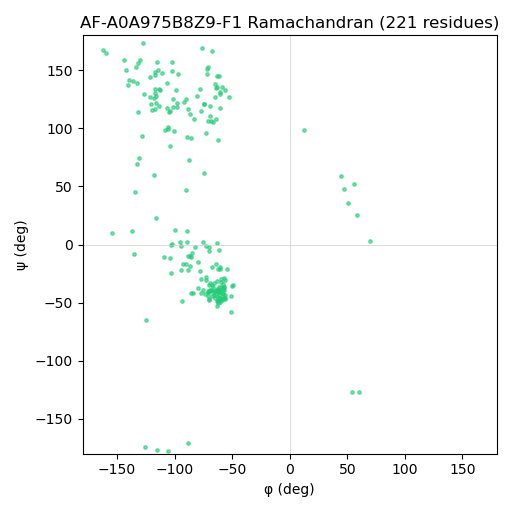 . HIS A 1 82 ? -18.281 3.769 7.500 1.00 91.19 82 HIS A N 1
ATOM 679 C CA . HIS A 1 82 ? -19.392 2.816 7.524 1.00 91.19 82 HIS A CA 1
ATOM 680 C C . HIS A 1 82 ? -18.989 1.432 7.001 1.00 91.19 82 HIS A C 1
ATOM 682 O O . HIS A 1 82 ? -19.445 0.414 7.525 1.00 91.19 82 HIS A O 1
ATOM 688 N N . ARG A 1 83 ? -18.117 1.354 5.986 1.00 92.44 83 ARG A N 1
ATOM 689 C CA . ARG A 1 83 ? -17.605 0.064 5.490 1.00 92.44 83 ARG A CA 1
ATOM 690 C C . ARG A 1 83 ? -16.748 -0.637 6.542 1.00 92.44 83 ARG A C 1
ATOM 692 O O . ARG A 1 83 ? -16.891 -1.846 6.719 1.00 92.44 83 ARG A O 1
ATOM 699 N N . ILE A 1 84 ? -15.913 0.108 7.270 1.00 92.12 84 ILE A N 1
ATOM 700 C CA . ILE A 1 84 ? -15.170 -0.435 8.416 1.00 92.12 84 ILE A CA 1
ATOM 701 C C . ILE A 1 84 ? -16.139 -0.911 9.502 1.00 92.12 84 ILE A C 1
ATOM 703 O O . ILE A 1 84 ? -16.029 -2.053 9.945 1.00 92.12 84 ILE A O 1
ATOM 707 N N . ASP A 1 85 ? -17.123 -0.097 9.879 1.00 92.88 85 ASP A N 1
ATOM 708 C CA . ASP A 1 85 ? -18.103 -0.445 10.912 1.00 92.88 85 ASP A CA 1
ATOM 709 C C . ASP A 1 85 ? -18.846 -1.739 10.603 1.00 92.88 85 ASP A C 1
ATOM 711 O O . ASP A 1 85 ? -18.962 -2.607 11.467 1.00 92.88 85 ASP A O 1
ATOM 715 N N . ASN A 1 86 ? -19.259 -1.923 9.351 1.00 92.75 86 ASN A N 1
ATOM 716 C CA . ASN A 1 86 ? -19.938 -3.138 8.914 1.00 92.75 86 ASN A CA 1
ATOM 717 C C . ASN A 1 86 ? -19.045 -4.386 8.978 1.00 92.75 86 ASN A C 1
ATOM 719 O O . ASN A 1 86 ? -19.542 -5.488 9.211 1.00 92.75 86 ASN A O 1
ATOM 723 N N . ILE A 1 87 ? -17.737 -4.245 8.746 1.00 94.19 87 ILE A N 1
ATOM 724 C CA . ILE A 1 87 ? -16.804 -5.379 8.720 1.00 94.19 87 ILE A CA 1
ATOM 725 C C . ILE A 1 87 ? -16.323 -5.740 10.126 1.00 94.19 87 ILE A C 1
ATOM 727 O O . ILE A 1 87 ? -16.235 -6.923 10.452 1.00 94.19 87 ILE A O 1
ATOM 731 N N . PHE A 1 88 ? -16.024 -4.736 10.948 1.00 93.94 88 PHE A N 1
ATOM 732 C CA . PHE A 1 88 ? -15.407 -4.903 12.265 1.00 93.94 88 PHE A CA 1
ATOM 733 C C . PHE A 1 88 ? -16.397 -4.761 13.428 1.00 93.94 88 PHE A C 1
ATOM 735 O O . PHE A 1 88 ? -16.004 -4.935 14.580 1.00 93.94 88 PHE A O 1
ATOM 742 N N . ASN A 1 89 ? -17.676 -4.502 13.134 1.00 91.19 89 ASN A N 1
ATOM 743 C CA . ASN A 1 89 ? -18.744 -4.284 14.108 1.00 91.19 89 ASN A CA 1
ATOM 744 C C . ASN A 1 89 ? -18.417 -3.140 15.088 1.00 91.19 89 ASN A C 1
ATOM 746 O O . ASN A 1 89 ? -18.458 -3.305 16.310 1.00 91.19 89 ASN A O 1
ATOM 750 N N . THR A 1 90 ? -18.060 -1.982 14.528 1.00 90.12 90 THR A N 1
ATOM 751 C CA . THR A 1 90 ? -17.704 -0.750 15.256 1.00 90.12 90 THR A CA 1
ATOM 752 C C . THR A 1 90 ? -18.708 0.381 14.995 1.00 90.12 90 THR A C 1
ATOM 754 O O . THR A 1 90 ? -19.742 0.165 14.366 1.00 90.12 90 THR A O 1
ATOM 757 N N . LYS A 1 91 ? -18.449 1.575 15.550 1.00 88.69 91 LYS A N 1
ATOM 758 C CA . LYS A 1 91 ? -19.269 2.790 15.370 1.00 88.69 91 LYS A CA 1
ATOM 759 C C . LYS A 1 91 ? -18.416 4.030 15.075 1.00 88.69 91 LYS A C 1
ATOM 761 O O . LYS A 1 91 ? -18.578 5.081 15.692 1.00 88.69 91 LYS A O 1
ATOM 766 N N . LEU A 1 92 ? -17.442 3.891 14.188 1.00 87.06 92 LEU A N 1
ATOM 767 C CA . LEU A 1 92 ? -16.520 4.951 13.789 1.00 87.06 92 LEU A CA 1
ATOM 768 C C . LEU A 1 92 ? -17.204 6.043 12.983 1.00 87.06 92 LEU A C 1
ATOM 770 O O . LEU A 1 92 ? -16.818 7.201 13.102 1.00 87.06 92 LEU A O 1
ATOM 774 N N . SER A 1 93 ? -18.217 5.704 12.186 1.00 86.00 93 SER A N 1
ATOM 775 C CA . SER A 1 93 ? -18.956 6.678 11.381 1.00 86.00 93 SER A CA 1
ATOM 776 C C . SER A 1 93 ? -19.674 7.733 12.229 1.00 86.00 93 SER A C 1
ATOM 778 O O . SER A 1 93 ? -20.008 8.802 11.728 1.00 86.00 93 SER A O 1
ATOM 780 N N . GLU A 1 94 ? -19.922 7.433 13.508 1.00 85.38 94 GLU A N 1
ATOM 781 C CA . GLU A 1 94 ? -20.516 8.351 14.486 1.00 85.38 94 GLU A CA 1
ATOM 782 C C . GLU A 1 94 ? -19.456 9.257 15.161 1.00 85.38 94 GLU A C 1
ATOM 784 O O . GLU A 1 94 ? -19.811 10.222 15.841 1.00 85.38 94 GLU A O 1
ATOM 789 N N . ASP A 1 95 ? -18.154 8.986 14.976 1.00 81.19 95 ASP A N 1
ATOM 790 C CA . ASP A 1 95 ? -17.055 9.754 15.574 1.00 81.19 95 ASP A CA 1
ATOM 791 C C . ASP A 1 95 ? -16.688 10.974 14.711 1.00 81.19 95 ASP A C 1
ATOM 793 O O . ASP A 1 95 ? -15.842 10.939 13.813 1.00 81.19 95 ASP A O 1
ATOM 797 N N . VAL A 1 96 ? -17.328 12.096 15.032 1.00 68.44 96 VAL A N 1
ATOM 798 C CA . VAL A 1 96 ? -17.124 13.388 14.364 1.00 68.44 96 VAL A CA 1
ATOM 799 C C . VAL A 1 96 ? -15.674 13.887 14.475 1.00 68.44 96 VAL A C 1
ATOM 801 O O . VAL A 1 96 ? -15.180 14.526 13.545 1.00 68.44 96 VAL A O 1
ATOM 804 N N . GLU A 1 97 ? -14.951 13.591 15.563 1.00 72.00 97 GLU A N 1
ATOM 805 C CA . GLU A 1 97 ? -13.552 14.028 15.698 1.00 72.00 97 GLU A CA 1
ATOM 806 C C . GLU A 1 97 ? -12.641 13.330 14.690 1.00 72.00 97 GLU A C 1
ATOM 808 O O . GLU A 1 97 ? -11.673 13.923 14.203 1.00 72.00 97 GLU A O 1
ATOM 813 N N . LEU A 1 98 ? -12.952 12.070 14.391 1.00 70.00 98 LEU A N 1
ATOM 814 C CA . LEU A 1 98 ? -12.206 11.259 13.445 1.00 70.00 98 LEU A CA 1
ATOM 815 C C . LEU A 1 98 ? -12.409 11.757 12.007 1.00 70.00 98 LEU A C 1
ATOM 817 O O . LEU A 1 98 ? -11.453 11.779 11.238 1.00 70.00 98 LEU A O 1
ATOM 821 N N . LEU A 1 99 ? -13.607 12.249 11.685 1.00 63.12 99 LEU A N 1
ATOM 822 C CA . LEU A 1 99 ? -13.944 12.829 10.381 1.00 63.12 99 LEU A CA 1
ATOM 823 C C . LEU A 1 99 ? -13.365 14.238 10.170 1.00 63.12 99 LEU A C 1
ATOM 825 O O . LEU A 1 99 ? -12.884 14.545 9.087 1.00 63.12 99 LEU A O 1
ATOM 829 N N . ILE A 1 100 ? -13.363 15.097 11.196 1.00 56.78 100 ILE A N 1
ATOM 830 C CA . ILE A 1 100 ? -12.891 16.492 11.066 1.00 56.78 100 ILE A CA 1
ATOM 831 C C . ILE A 1 100 ? -11.362 16.581 10.929 1.00 56.78 100 ILE A C 1
ATOM 833 O O . ILE A 1 100 ? -10.845 17.502 10.298 1.00 56.78 100 ILE A O 1
ATOM 837 N N . LYS A 1 101 ? -10.617 15.645 11.530 1.00 58.59 101 LYS A N 1
ATOM 838 C CA . LYS A 1 101 ? -9.142 15.658 11.514 1.00 58.59 101 LYS A CA 1
ATOM 839 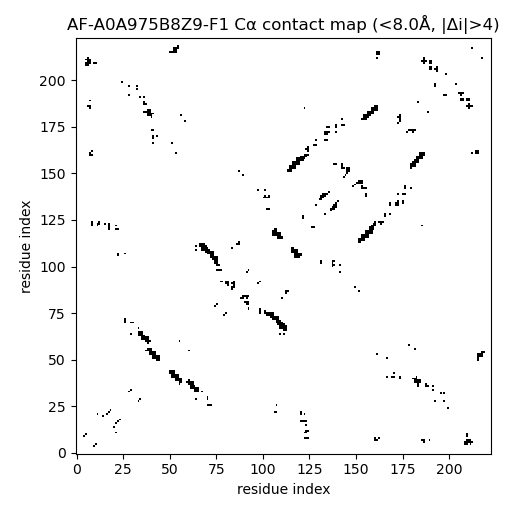C C . LYS A 1 101 ? -8.533 14.898 10.337 1.00 58.59 101 LYS A C 1
ATOM 841 O O . LYS A 1 101 ? -7.346 15.073 10.058 1.00 58.59 101 LYS A O 1
ATOM 846 N N . ALA A 1 102 ? -9.304 14.047 9.667 1.00 60.19 102 ALA A N 1
ATOM 847 C CA . ALA A 1 102 ? -8.788 13.148 8.649 1.00 60.19 102 ALA A CA 1
ATOM 848 C C . ALA A 1 102 ? -8.771 13.812 7.264 1.00 60.19 102 ALA A C 1
ATOM 850 O O . ALA A 1 102 ? -9.530 13.443 6.380 1.00 60.19 102 ALA A O 1
ATOM 851 N N . ASN A 1 103 ? -7.853 14.755 7.034 1.00 72.38 103 ASN A N 1
ATOM 852 C CA . ASN A 1 103 ? -7.446 15.106 5.666 1.00 72.38 103 ASN A CA 1
ATOM 853 C C . ASN A 1 103 ? -6.547 13.985 5.101 1.00 72.38 103 ASN A C 1
ATOM 855 O O . ASN A 1 103 ? -5.347 14.171 4.896 1.00 72.38 103 ASN A O 1
ATOM 859 N N . ILE A 1 104 ? -7.109 12.779 5.003 1.00 84.94 104 ILE A N 1
ATOM 860 C CA . ILE A 1 104 ? -6.419 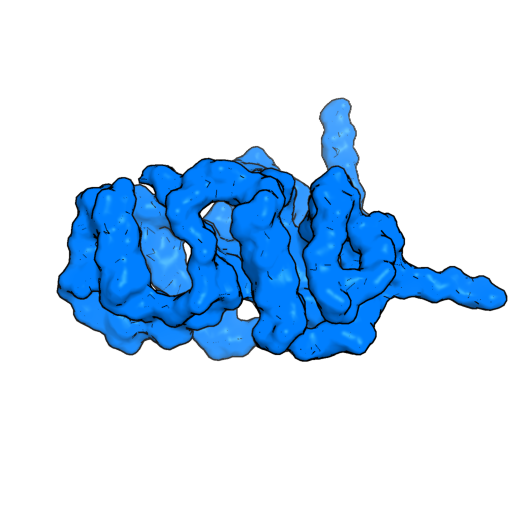11.526 4.688 1.00 84.94 104 ILE A CA 1
ATOM 861 C C . ILE A 1 104 ? -6.989 11.018 3.368 1.00 84.94 104 ILE A C 1
ATOM 863 O O . ILE A 1 104 ? -8.172 10.687 3.285 1.00 84.94 104 ILE A O 1
ATOM 867 N N . TYR A 1 105 ? -6.135 10.951 2.350 1.00 89.31 105 TYR A N 1
ATOM 868 C CA . TYR A 1 105 ? -6.495 10.560 0.989 1.00 89.31 105 TYR A CA 1
ATOM 869 C C . TYR A 1 105 ? -5.519 9.491 0.484 1.00 89.31 105 TYR A C 1
ATOM 871 O O . TYR A 1 105 ? -4.597 9.819 -0.263 1.00 89.31 105 TYR A O 1
ATOM 879 N N . PRO A 1 106 ? -5.636 8.236 0.958 1.00 91.25 106 PRO A N 1
ATOM 880 C CA . PRO A 1 106 ? -4.732 7.176 0.548 1.00 91.25 106 PRO A CA 1
ATOM 881 C C . PRO A 1 106 ? -4.904 6.887 -0.939 1.00 91.25 106 PRO A C 1
ATOM 883 O O . PRO A 1 106 ? -6.032 6.774 -1.419 1.00 91.25 106 PRO A O 1
ATOM 886 N N . ASP A 1 107 ? -3.797 6.686 -1.650 1.00 92.94 107 ASP A N 1
ATOM 887 C CA . ASP A 1 107 ? -3.839 6.267 -3.054 1.00 92.94 107 ASP A CA 1
ATOM 888 C C . ASP A 1 107 ? -4.606 4.954 -3.238 1.00 92.94 107 ASP A C 1
ATOM 890 O O . ASP A 1 107 ? -5.326 4.780 -4.221 1.00 92.94 107 ASP A O 1
ATOM 894 N N . ILE A 1 108 ? -4.440 4.008 -2.311 1.00 95.69 108 ILE A N 1
ATOM 895 C CA . ILE A 1 108 ? -5.174 2.744 -2.309 1.00 95.69 108 ILE A CA 1
ATOM 896 C C . ILE A 1 108 ? -5.554 2.377 -0.875 1.00 95.69 108 ILE A C 1
ATOM 898 O O . ILE A 1 108 ? -4.752 2.451 0.055 1.00 95.69 108 ILE A O 1
ATOM 902 N N . ILE A 1 109 ? -6.784 1.913 -0.699 1.00 95.81 109 ILE A N 1
ATOM 903 C CA . ILE A 1 109 ? -7.284 1.351 0.551 1.00 95.81 109 ILE A CA 1
ATOM 904 C C . ILE A 1 109 ? -7.622 -0.115 0.313 1.00 95.81 109 ILE A C 1
ATOM 906 O O . ILE A 1 109 ? -8.392 -0.437 -0.590 1.00 95.81 109 ILE A O 1
ATOM 910 N N . VAL A 1 110 ? -7.096 -1.010 1.150 1.00 96.38 110 VAL A N 1
ATOM 911 C CA . VAL A 1 110 ? -7.450 -2.437 1.128 1.00 96.38 110 VAL A CA 1
ATOM 912 C C . VAL A 1 110 ? -8.120 -2.808 2.443 1.00 96.38 110 VAL A C 1
ATOM 914 O O . VAL A 1 110 ? -7.526 -2.667 3.511 1.00 96.38 110 VAL A O 1
ATOM 917 N N . ILE A 1 111 ? -9.351 -3.314 2.380 1.00 95.19 111 ILE A N 1
ATOM 918 C CA . ILE A 1 111 ? -10.090 -3.794 3.552 1.00 95.19 111 ILE A CA 1
ATOM 919 C C . ILE A 1 111 ? -10.286 -5.300 3.427 1.00 95.19 111 ILE A C 1
ATOM 921 O O . ILE A 1 111 ? -10.927 -5.786 2.495 1.00 95.19 111 ILE A O 1
ATOM 925 N N . THR A 1 112 ? -9.751 -6.040 4.388 1.00 93.69 112 THR A N 1
ATOM 926 C CA . THR A 1 112 ? -9.918 -7.493 4.530 1.00 93.69 112 THR A CA 1
ATOM 927 C C . THR A 1 112 ? -10.885 -7.794 5.680 1.00 93.69 112 THR A C 1
ATOM 929 O O . THR A 1 112 ? -11.433 -6.886 6.302 1.00 93.69 112 THR A O 1
ATOM 932 N N . SER A 1 113 ? -11.116 -9.070 5.993 1.00 90.81 113 SER A N 1
ATOM 933 C CA . SER A 1 113 ? -11.952 -9.463 7.138 1.00 90.81 113 SER A CA 1
ATOM 934 C C . SER A 1 113 ? -11.352 -9.112 8.504 1.00 90.81 113 SER A C 1
ATOM 936 O O . SER A 1 113 ? -12.084 -9.091 9.489 1.00 90.81 113 SER A O 1
ATOM 938 N N . ASN A 1 114 ? -10.041 -8.876 8.585 1.00 91.25 114 ASN A N 1
ATOM 939 C CA . ASN A 1 114 ? -9.326 -8.701 9.850 1.00 91.25 114 ASN A CA 1
ATOM 940 C C . ASN A 1 114 ? -8.344 -7.518 9.864 1.00 91.25 114 ASN A C 1
ATOM 942 O O . ASN A 1 114 ? -7.817 -7.195 10.930 1.00 91.25 114 ASN A O 1
ATOM 946 N N . LYS A 1 115 ? -8.093 -6.878 8.719 1.00 94.44 115 LYS A N 1
ATOM 947 C CA . LYS A 1 115 ? -7.154 -5.763 8.581 1.00 94.44 115 LYS A CA 1
ATOM 948 C C . LYS A 1 115 ? -7.636 -4.684 7.619 1.00 94.44 115 LYS A C 1
ATOM 950 O O . LYS A 1 115 ? -8.303 -4.980 6.626 1.00 94.44 115 LYS A O 1
ATOM 955 N N . VAL A 1 116 ? -7.208 -3.457 7.887 1.00 95.62 116 VAL A N 1
ATOM 956 C CA . VAL A 1 116 ? -7.284 -2.309 6.978 1.00 95.62 116 VAL A CA 1
ATOM 957 C C . VAL A 1 116 ? -5.862 -1.917 6.585 1.00 95.62 116 VAL A C 1
ATOM 959 O O . VAL A 1 116 ? -4.993 -1.806 7.445 1.00 95.62 116 VAL A O 1
ATOM 962 N N . TYR A 1 117 ? -5.624 -1.682 5.303 1.00 96.62 117 TYR A N 1
ATOM 963 C CA . TYR A 1 117 ? -4.371 -1.137 4.802 1.00 96.62 117 TYR A CA 1
ATOM 964 C C . TYR A 1 117 ? -4.646 0.205 4.141 1.00 96.62 117 TYR A C 1
ATOM 966 O O . TYR A 1 117 ? -5.485 0.294 3.245 1.00 96.62 117 TYR A O 1
ATOM 974 N N . LEU A 1 118 ? -3.927 1.230 4.583 1.00 95.75 118 LEU A N 1
ATOM 975 C CA . LEU A 1 118 ? -3.824 2.507 3.887 1.00 95.75 118 LEU A CA 1
ATOM 976 C C . LEU A 1 118 ? -2.520 2.457 3.106 1.00 95.75 118 LEU A C 1
ATOM 978 O O . LEU A 1 118 ? -1.470 2.222 3.703 1.00 95.75 118 LEU A O 1
ATOM 982 N N . VAL A 1 119 ? -2.577 2.616 1.793 1.00 95.88 119 VAL A N 1
ATOM 983 C CA . VAL A 1 119 ? -1.420 2.459 0.916 1.00 95.88 119 VAL A CA 1
ATOM 984 C C . VAL A 1 119 ? -1.195 3.766 0.172 1.00 95.88 119 VAL A C 1
ATOM 986 O O . VAL A 1 119 ? -2.074 4.237 -0.543 1.00 95.88 119 VAL A O 1
ATOM 989 N N . GLU A 1 120 ? -0.012 4.343 0.347 1.00 94.25 120 GLU A N 1
ATOM 990 C CA . GLU A 1 120 ? 0.458 5.493 -0.426 1.00 94.25 120 GLU A CA 1
ATOM 991 C C . GLU A 1 120 ? 1.376 5.020 -1.537 1.00 94.25 120 GLU A C 1
ATOM 993 O O . GLU A 1 120 ? 2.297 4.236 -1.302 1.00 94.25 120 GLU A O 1
ATOM 998 N N . ASN A 1 121 ? 1.150 5.517 -2.741 1.00 92.75 121 ASN A N 1
ATOM 999 C CA . ASN A 1 121 ? 1.955 5.217 -3.902 1.00 92.75 121 ASN A CA 1
ATOM 1000 C C . ASN A 1 121 ? 2.898 6.383 -4.167 1.00 92.75 121 ASN A C 1
ATOM 1002 O O . ASN A 1 121 ? 2.448 7.495 -4.393 1.00 92.75 121 ASN A O 1
ATOM 1006 N N . LYS A 1 122 ? 4.211 6.157 -4.117 1.00 90.62 122 LYS A N 1
ATOM 1007 C CA . LYS A 1 122 ? 5.233 7.182 -4.386 1.00 90.62 122 LYS A CA 1
ATOM 1008 C C . LYS A 1 122 ? 6.273 6.599 -5.345 1.00 90.62 122 LYS A C 1
ATOM 1010 O O . LYS A 1 122 ? 7.404 6.300 -4.949 1.00 90.62 122 LYS A O 1
ATOM 1015 N N . PRO A 1 123 ? 5.879 6.362 -6.609 1.00 79.44 123 PRO A N 1
ATOM 1016 C CA . PRO A 1 123 ? 6.546 5.390 -7.460 1.00 79.44 123 PRO A CA 1
ATOM 1017 C C . PRO A 1 123 ? 7.867 5.897 -8.047 1.00 79.44 123 PRO A C 1
ATOM 1019 O O . PRO A 1 123 ? 8.728 5.096 -8.409 1.00 79.44 123 PRO A O 1
ATOM 1022 N N . TYR A 1 124 ? 8.063 7.214 -8.139 1.00 72.19 124 TYR A N 1
ATOM 1023 C CA . TYR A 1 124 ? 9.241 7.803 -8.773 1.00 72.19 124 TYR A CA 1
ATOM 1024 C C . TYR A 1 124 ? 10.113 8.579 -7.784 1.00 72.19 124 TYR A C 1
ATOM 1026 O O . TYR A 1 124 ? 9.667 9.076 -6.747 1.00 72.19 124 TYR A O 1
ATOM 1034 N N . TYR A 1 125 ? 11.382 8.717 -8.148 1.00 63.78 125 TYR A N 1
ATOM 1035 C CA . TYR A 1 125 ? 12.469 9.230 -7.318 1.00 63.78 125 TYR A CA 1
ATOM 1036 C C . TYR A 1 125 ? 12.261 10.644 -6.736 1.00 63.78 125 TYR A C 1
ATOM 1038 O O . TYR A 1 125 ? 12.778 10.964 -5.665 1.00 63.78 125 TYR A O 1
ATOM 1046 N N . GLY A 1 126 ? 11.497 11.496 -7.426 1.00 63.75 126 GLY A N 1
ATOM 1047 C CA . GLY A 1 126 ? 11.211 12.873 -7.011 1.00 63.75 126 GLY A CA 1
ATOM 1048 C C . GLY A 1 126 ? 10.034 13.028 -6.044 1.00 63.75 126 GLY A C 1
ATOM 1049 O O . GLY A 1 126 ? 9.824 14.132 -5.537 1.00 63.75 126 GLY A O 1
ATOM 1050 N N . SER A 1 127 ? 9.279 11.958 -5.782 1.00 72.69 127 SER A N 1
ATOM 1051 C CA . SER A 1 127 ? 8.066 12.011 -4.959 1.00 72.69 127 SER A CA 1
ATOM 1052 C C . SER A 1 127 ? 8.383 12.540 -3.556 1.00 72.69 127 SER A C 1
ATOM 1054 O O . SER A 1 127 ? 9.394 12.180 -2.939 1.00 72.69 127 SER A O 1
ATOM 1056 N N . ASP A 1 128 ? 7.554 13.449 -3.045 1.00 74.75 128 ASP A N 1
ATOM 1057 C CA . ASP A 1 128 ? 7.676 13.940 -1.674 1.00 74.75 128 ASP A CA 1
ATOM 1058 C C . ASP A 1 128 ? 6.655 13.292 -0.751 1.00 74.75 128 ASP A C 1
ATOM 1060 O O . ASP A 1 128 ? 5.554 12.947 -1.158 1.00 74.75 128 ASP A O 1
ATOM 1064 N N . LEU A 1 129 ? 7.061 13.151 0.504 1.00 79.44 129 LEU A N 1
ATOM 1065 C CA . LEU A 1 129 ? 6.210 12.771 1.620 1.00 79.44 129 LEU A CA 1
ATOM 1066 C C . LEU A 1 129 ? 5.977 14.029 2.437 1.00 79.44 129 LEU A C 1
ATOM 1068 O O . LEU A 1 129 ? 6.879 14.420 3.171 1.00 79.44 129 LEU A O 1
ATOM 1072 N N . THR A 1 130 ? 4.846 14.706 2.278 1.00 79.81 130 THR A N 1
ATOM 1073 C CA . THR A 1 130 ? 4.606 15.993 2.949 1.00 79.81 130 THR A CA 1
ATOM 1074 C C . THR A 1 130 ? 3.269 16.026 3.667 1.00 79.81 130 THR A C 1
ATOM 1076 O O . THR A 1 130 ? 2.346 15.264 3.372 1.00 79.81 130 THR A O 1
ATOM 1079 N N . GLY A 1 131 ? 3.174 16.937 4.637 1.00 82.94 131 GLY A N 1
ATOM 1080 C CA . GLY A 1 131 ? 1.926 17.250 5.320 1.00 82.94 131 GLY A CA 1
ATOM 1081 C C . GLY A 1 131 ? 1.326 16.028 6.029 1.00 82.94 131 GLY A C 1
ATOM 1082 O O . GLY A 1 131 ? 2.037 15.386 6.799 1.00 82.94 131 GLY A O 1
ATOM 1083 N N . PRO A 1 132 ? 0.047 15.672 5.781 1.00 82.62 132 PRO A N 1
ATOM 1084 C CA . PRO A 1 132 ? -0.671 14.621 6.518 1.00 82.62 132 PRO A CA 1
ATOM 1085 C C . PRO A 1 132 ? 0.006 13.241 6.551 1.00 82.62 132 PRO A C 1
ATOM 1087 O O . PRO A 1 132 ? -0.311 12.426 7.422 1.00 82.62 132 PRO A O 1
ATOM 1090 N N . GLN A 1 133 ? 0.907 12.983 5.599 1.00 83.44 133 GLN A N 1
ATOM 1091 C CA . GLN A 1 133 ? 1.595 11.710 5.388 1.00 83.44 133 GLN A CA 1
ATOM 1092 C C . GLN A 1 133 ? 2.875 11.559 6.223 1.00 83.44 133 GLN A C 1
ATOM 1094 O O . GLN A 1 133 ? 3.461 10.475 6.243 1.00 83.44 133 GLN A O 1
ATOM 1099 N N . GLU A 1 134 ? 3.342 12.624 6.885 1.00 84.31 134 GLU A N 1
ATOM 1100 C CA . GLU A 1 134 ? 4.567 12.597 7.685 1.00 84.31 134 GLU A CA 1
ATOM 1101 C C . GLU A 1 134 ? 4.378 11.899 9.047 1.00 84.31 134 GLU A C 1
ATOM 1103 O O . GLU A 1 134 ? 3.282 11.558 9.504 1.00 84.31 134 GLU A O 1
ATOM 1108 N N . ALA A 1 135 ? 5.496 11.636 9.725 1.00 80.44 135 ALA A N 1
ATOM 1109 C CA . ALA A 1 135 ? 5.469 10.995 11.030 1.00 80.44 135 ALA A CA 1
ATOM 1110 C C . ALA A 1 135 ? 4.741 11.861 12.065 1.00 80.44 135 ALA A C 1
ATOM 1112 O O . ALA A 1 135 ? 5.003 13.049 12.182 1.00 80.44 135 ALA A O 1
ATOM 1113 N N . CYS A 1 136 ? 3.884 11.220 12.868 1.00 80.44 136 CYS A N 1
ATOM 1114 C CA . CYS A 1 136 ? 3.034 11.863 13.880 1.00 80.44 136 CYS A CA 1
ATOM 1115 C C . CYS A 1 136 ? 1.896 12.739 13.327 1.00 80.44 136 CYS A C 1
ATOM 1117 O O . CYS A 1 136 ? 1.119 13.261 14.128 1.00 80.44 136 CYS A O 1
ATOM 1119 N N . GLU A 1 137 ? 1.729 12.795 12.006 1.00 87.50 137 GLU A N 1
ATOM 1120 C CA . GLU A 1 137 ? 0.637 13.507 11.344 1.00 87.50 137 GLU A CA 1
ATOM 1121 C C . GLU A 1 137 ? -0.614 12.629 11.176 1.00 87.50 137 GLU A C 1
ATOM 1123 O O . GLU A 1 137 ? -0.724 11.546 11.771 1.00 87.50 137 GLU A O 1
ATOM 1128 N N . ALA A 1 138 ? -1.591 13.122 10.410 1.00 88.31 138 ALA A N 1
ATOM 1129 C CA . ALA A 1 138 ? -2.945 12.578 10.322 1.00 88.31 138 ALA A CA 1
ATOM 1130 C C . ALA A 1 138 ? -2.981 11.067 10.038 1.00 88.31 138 ALA A C 1
ATOM 1132 O O . ALA A 1 138 ? -3.689 10.345 10.742 1.00 88.31 138 ALA A O 1
ATOM 1133 N N . TYR A 1 139 ? -2.172 10.563 9.096 1.00 91.31 139 TYR A N 1
ATOM 1134 C CA . TYR A 1 139 ? -2.124 9.127 8.779 1.00 91.31 139 TYR A CA 1
ATOM 1135 C C . TYR A 1 139 ? -1.691 8.310 9.997 1.00 91.31 139 TYR A C 1
ATOM 1137 O O . TYR A 1 139 ? -2.364 7.360 10.403 1.00 91.31 139 TYR A O 1
ATOM 1145 N N . CYS A 1 140 ? -0.597 8.713 10.646 1.00 91.88 140 CYS A N 1
ATOM 1146 C CA . CYS A 1 140 ? -0.088 8.023 11.826 1.00 91.88 140 CYS A CA 1
ATOM 1147 C C . CYS A 1 140 ? -1.076 8.064 12.995 1.00 91.88 140 CYS A C 1
ATOM 1149 O O . CYS A 1 140 ? -1.219 7.076 13.721 1.00 91.88 140 CYS A O 1
ATOM 1151 N N . GLN A 1 141 ? -1.748 9.197 13.202 1.00 91.00 141 GLN A N 1
ATOM 1152 C CA . GLN A 1 141 ? -2.753 9.342 14.253 1.00 91.00 141 GLN A CA 1
ATOM 1153 C C . GLN A 1 141 ? -3.966 8.450 13.989 1.00 91.00 141 GLN A C 1
ATOM 1155 O O . GLN A 1 141 ? -4.416 7.755 14.902 1.00 91.00 141 GLN A O 1
ATOM 1160 N N . PHE A 1 142 ? -4.443 8.406 12.746 1.00 91.62 142 PHE A N 1
ATOM 1161 C CA . PHE A 1 142 ? -5.573 7.578 12.349 1.00 91.62 142 PHE A CA 1
ATOM 1162 C C . PHE A 1 142 ? -5.266 6.081 12.490 1.00 91.62 142 PHE A C 1
ATOM 1164 O O . PHE A 1 142 ? -6.013 5.353 13.147 1.00 91.62 142 PHE A O 1
ATOM 1171 N N . VAL A 1 143 ? -4.099 5.632 12.018 1.00 94.31 143 VAL A N 1
ATOM 1172 C CA . VAL A 1 143 ? -3.632 4.244 12.189 1.00 94.31 143 VAL A CA 1
ATOM 1173 C C . VAL A 1 143 ? -3.534 3.877 13.671 1.00 94.31 143 VAL A C 1
ATOM 1175 O O . VAL A 1 143 ? -4.049 2.839 14.096 1.00 94.31 143 VAL A O 1
ATOM 1178 N N . LYS A 1 144 ? -2.919 4.733 14.500 1.00 93.50 144 LYS A N 1
ATOM 1179 C CA . LYS A 1 144 ? -2.828 4.507 15.954 1.00 93.50 144 LYS A CA 1
ATOM 1180 C C . LYS A 1 144 ? -4.201 4.443 16.605 1.00 93.50 144 LYS A C 1
ATOM 1182 O O . LYS A 1 144 ? -4.400 3.630 17.506 1.00 93.50 144 LYS A O 1
ATOM 1187 N N . ARG A 1 145 ? -5.137 5.287 16.174 1.00 90.44 145 ARG A N 1
ATOM 1188 C CA . ARG A 1 145 ? -6.498 5.324 16.706 1.00 90.44 145 ARG A CA 1
ATOM 1189 C C . ARG A 1 145 ? -7.231 4.010 16.441 1.00 90.44 145 ARG A C 1
ATOM 1191 O O . ARG A 1 145 ? -7.699 3.404 17.408 1.00 90.44 145 ARG A O 1
ATOM 1198 N N . LEU A 1 146 ? -7.254 3.554 15.186 1.00 92.81 146 LEU A N 1
ATOM 1199 C CA . LEU A 1 146 ? -7.881 2.286 14.800 1.00 92.81 146 LEU A CA 1
ATOM 1200 C C . LEU A 1 146 ? -7.301 1.104 15.590 1.00 92.81 146 LEU A C 1
ATOM 1202 O O . LEU A 1 146 ? -8.045 0.336 16.195 1.00 92.81 146 LEU A O 1
ATOM 1206 N N . ASN A 1 147 ? -5.972 1.015 15.694 1.00 95.06 147 ASN A N 1
ATOM 1207 C CA . ASN A 1 147 ? -5.321 -0.089 16.405 1.00 95.06 147 ASN A CA 1
ATOM 1208 C C . ASN A 1 147 ? -5.531 -0.038 17.927 1.00 95.06 147 ASN A C 1
ATOM 1210 O O . ASN A 1 147 ? -5.826 -1.054 18.558 1.00 95.06 147 ASN A O 1
ATOM 1214 N N . ASN A 1 148 ? -5.344 1.128 18.551 1.00 92.38 148 ASN A N 1
ATOM 1215 C CA . ASN A 1 148 ? -5.252 1.212 20.009 1.00 92.38 148 ASN A CA 1
ATOM 1216 C C . ASN A 1 148 ? -6.616 1.318 20.683 1.00 92.38 148 ASN A C 1
ATOM 1218 O O . ASN A 1 148 ? -6.815 0.683 21.724 1.00 92.38 148 ASN A O 1
ATOM 1222 N N . LYS A 1 149 ? -7.531 2.114 20.118 1.00 88.44 149 LYS A N 1
ATOM 1223 C CA . LYS A 1 149 ? -8.848 2.349 20.718 1.00 88.44 149 LYS A CA 1
ATOM 1224 C C . LYS A 1 149 ? -9.890 1.389 20.161 1.00 88.44 149 LYS A C 1
ATOM 1226 O O . LYS A 1 149 ? -10.562 0.730 20.942 1.00 88.44 149 LYS A O 1
ATOM 1231 N N . GLU A 1 150 ? -9.943 1.261 18.840 1.00 87.69 150 GLU A N 1
ATOM 1232 C CA . GLU A 1 150 ? -11.004 0.515 18.147 1.00 87.69 150 GLU A CA 1
ATOM 1233 C C . GLU A 1 150 ? -10.672 -0.973 17.990 1.00 87.69 150 GLU A C 1
ATOM 1235 O O . GLU A 1 150 ? -11.525 -1.771 17.624 1.00 87.69 150 GLU A O 1
ATOM 1240 N N . LYS A 1 151 ? -9.423 -1.360 18.295 1.00 92.94 151 LYS A N 1
ATOM 1241 C CA . LYS A 1 151 ? -8.902 -2.731 18.162 1.00 92.94 151 LYS A CA 1
ATOM 1242 C C . LYS A 1 151 ? -9.003 -3.284 16.734 1.00 92.94 151 LYS A C 1
ATOM 1244 O O . LYS A 1 151 ? -8.981 -4.496 16.540 1.00 92.94 151 LYS A O 1
ATOM 1249 N N . ILE A 1 152 ? -9.030 -2.397 15.742 1.00 94.19 152 ILE A N 1
ATOM 1250 C CA . ILE A 1 152 ? -8.982 -2.732 14.320 1.00 94.19 152 ILE A CA 1
ATOM 1251 C C . ILE A 1 152 ? -7.524 -2.724 13.886 1.00 94.19 152 ILE A C 1
ATOM 1253 O O . ILE A 1 152 ? -6.825 -1.718 14.028 1.00 94.19 152 ILE A O 1
ATOM 1257 N N . ASN A 1 153 ? -7.052 -3.847 13.350 1.00 95.12 153 ASN A N 1
ATOM 1258 C CA . ASN A 1 153 ? -5.686 -3.930 12.863 1.00 95.12 153 ASN A CA 1
ATOM 1259 C C . ASN A 1 153 ? -5.546 -3.097 11.582 1.00 95.12 153 ASN A C 1
ATOM 1261 O O . ASN A 1 153 ? -6.040 -3.483 10.528 1.00 95.12 153 ASN A O 1
ATOM 1265 N N . CYS A 1 154 ? -4.898 -1.943 11.693 1.00 96.06 154 CYS A N 1
ATOM 1266 C CA . CYS A 1 154 ? -4.664 -1.042 10.574 1.00 96.06 154 CYS A CA 1
ATOM 1267 C C . CYS A 1 154 ? -3.162 -0.894 10.320 1.00 96.06 154 CYS A C 1
ATOM 1269 O O . CYS A 1 154 ? -2.394 -0.688 11.264 1.00 96.06 154 CYS A O 1
ATOM 1271 N N . GLU A 1 155 ? -2.739 -0.992 9.066 1.00 96.75 155 GLU A N 1
ATOM 1272 C CA . GLU A 1 155 ? -1.354 -0.782 8.654 1.00 96.75 155 GLU A CA 1
ATOM 1273 C C . GLU A 1 155 ? -1.268 0.349 7.623 1.00 96.75 155 GLU A C 1
ATOM 1275 O O . GLU A 1 155 ? -2.142 0.506 6.771 1.00 96.75 155 GLU A O 1
ATOM 1280 N N . TYR A 1 156 ? -0.195 1.131 7.705 1.00 96.38 156 TYR A N 1
ATOM 1281 C CA . TYR A 1 156 ? 0.160 2.146 6.723 1.00 96.38 156 TYR A CA 1
ATOM 1282 C C . TYR A 1 156 ? 1.324 1.637 5.878 1.00 96.38 156 TYR A C 1
ATOM 1284 O O . TYR A 1 156 ? 2.423 1.422 6.393 1.00 96.38 156 TYR A O 1
ATOM 1292 N N . LEU A 1 157 ? 1.074 1.416 4.594 1.00 96.69 157 LEU A N 1
ATOM 1293 C CA . LEU A 1 157 ? 2.054 0.904 3.651 1.00 96.69 157 LEU A CA 1
ATOM 1294 C C . LEU A 1 157 ? 2.443 1.977 2.639 1.00 96.69 157 LEU A C 1
ATOM 1296 O O . LEU A 1 157 ? 1.627 2.805 2.241 1.00 96.69 157 LEU A O 1
ATOM 1300 N N . MET A 1 158 ? 3.693 1.926 2.195 1.00 95.06 158 ME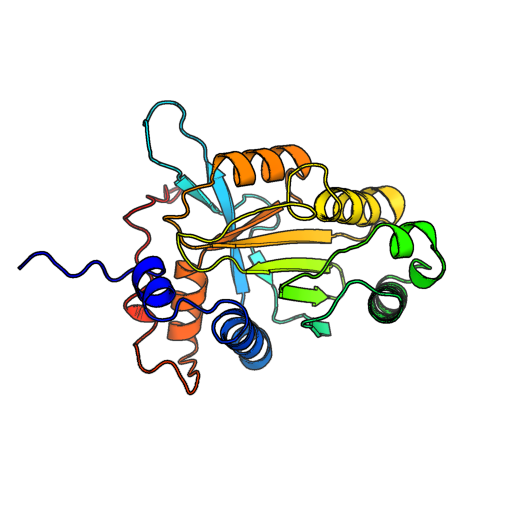T A N 1
ATOM 1301 C CA . MET A 1 158 ? 4.198 2.787 1.133 1.00 95.06 158 MET A CA 1
ATOM 1302 C C . MET A 1 158 ? 4.728 1.969 -0.029 1.00 95.06 158 MET A C 1
ATOM 1304 O O . MET A 1 158 ? 5.595 1.122 0.171 1.00 95.06 158 MET A O 1
ATOM 1308 N N . ILE A 1 159 ? 4.242 2.255 -1.232 1.00 95.06 159 ILE A N 1
ATOM 1309 C CA . ILE A 1 159 ? 4.802 1.742 -2.476 1.00 95.06 159 ILE A CA 1
ATOM 1310 C C . ILE A 1 159 ? 5.894 2.697 -2.937 1.00 95.06 159 ILE A C 1
ATOM 1312 O O . ILE A 1 159 ? 5.620 3.858 -3.239 1.00 95.06 159 ILE A O 1
ATOM 1316 N N . ILE A 1 160 ? 7.127 2.207 -2.989 1.00 92.19 160 ILE A N 1
ATOM 1317 C CA . ILE A 1 160 ? 8.297 2.977 -3.417 1.00 92.19 160 ILE A CA 1
ATOM 1318 C C . ILE A 1 160 ? 9.256 2.088 -4.200 1.00 92.19 160 ILE A C 1
ATOM 1320 O O . ILE A 1 160 ? 9.254 0.868 -4.058 1.00 92.19 160 ILE A O 1
ATOM 1324 N N . SER A 1 161 ? 10.113 2.711 -5.001 1.00 89.31 161 SER A N 1
ATOM 1325 C CA . SER A 1 161 ? 11.286 2.043 -5.566 1.00 89.31 161 SER A CA 1
ATOM 1326 C C . SER A 1 161 ? 12.343 1.807 -4.484 1.00 89.31 161 SER A C 1
ATOM 1328 O O . SER A 1 161 ? 12.492 2.604 -3.548 1.00 89.31 161 SER A O 1
ATOM 1330 N N . ALA A 1 162 ? 13.143 0.756 -4.651 1.00 86.00 162 ALA A N 1
ATOM 1331 C CA . ALA A 1 162 ? 14.268 0.474 -3.773 1.00 86.00 162 ALA A CA 1
ATOM 1332 C C . ALA A 1 162 ? 15.326 1.607 -3.766 1.00 86.00 162 ALA A C 1
ATOM 1334 O O . ALA A 1 162 ? 16.077 1.747 -2.803 1.00 86.00 162 ALA A O 1
ATOM 1335 N N . CYS A 1 163 ? 15.345 2.480 -4.782 1.00 82.12 163 CYS A N 1
ATOM 1336 C CA . CYS A 1 163 ? 16.232 3.650 -4.866 1.00 82.12 163 CYS A CA 1
ATOM 1337 C C . CYS A 1 163 ? 15.657 4.944 -4.243 1.00 82.12 163 CYS A C 1
ATOM 1339 O O . CYS A 1 163 ? 16.193 6.032 -4.477 1.00 82.12 163 CYS A O 1
ATOM 1341 N N . PHE A 1 164 ? 14.558 4.876 -3.484 1.00 83.12 164 PHE A N 1
ATOM 1342 C CA . PHE A 1 164 ? 13.922 6.054 -2.884 1.00 83.12 164 PHE A CA 1
ATOM 1343 C C . PHE A 1 164 ? 14.847 6.819 -1.916 1.00 83.12 164 PHE A C 1
ATOM 1345 O O . PHE A 1 164 ? 15.409 6.249 -0.983 1.00 83.12 164 PHE A O 1
ATOM 1352 N N . LYS A 1 165 ? 14.966 8.144 -2.091 1.00 78.12 165 LYS A N 1
ATOM 1353 C CA . LYS A 1 165 ? 15.973 8.961 -1.382 1.00 78.12 165 LYS A CA 1
ATOM 1354 C C . LYS A 1 165 ? 15.539 9.607 -0.072 1.00 78.12 165 LYS A C 1
ATOM 1356 O O . LYS A 1 165 ? 16.394 10.013 0.711 1.00 78.12 165 LYS A O 1
ATOM 1361 N N . LYS A 1 166 ? 14.242 9.720 0.220 1.00 81.75 166 LYS A N 1
ATOM 1362 C CA . LYS A 1 166 ? 13.761 10.389 1.450 1.00 81.75 166 LYS A CA 1
ATOM 1363 C C . LYS A 1 166 ? 13.621 9.408 2.613 1.00 81.75 166 LYS A C 1
ATOM 1365 O O . LYS A 1 166 ? 12.623 9.396 3.329 1.00 81.75 166 LYS A O 1
ATOM 1370 N N . TYR A 1 167 ? 14.640 8.581 2.815 1.00 82.12 167 TYR A N 1
ATOM 1371 C CA . TYR A 1 167 ? 14.613 7.483 3.781 1.00 82.12 167 TYR A CA 1
ATOM 1372 C C . TYR A 1 167 ? 14.460 7.920 5.229 1.00 82.12 167 TYR A C 1
ATOM 1374 O O . TYR A 1 167 ? 13.831 7.215 6.007 1.00 82.12 167 TYR A O 1
ATOM 1382 N N . TYR A 1 168 ? 14.972 9.096 5.593 1.00 83.88 168 TYR A N 1
ATOM 1383 C CA . TYR A 1 168 ? 14.783 9.655 6.930 1.00 83.88 168 TYR A CA 1
ATOM 1384 C C . TYR A 1 168 ? 13.291 9.856 7.257 1.00 83.88 168 TYR A C 1
ATOM 1386 O O . TYR A 1 168 ? 12.884 9.730 8.411 1.00 83.88 168 TYR A O 1
ATOM 1394 N N . LYS A 1 169 ? 12.445 10.113 6.246 1.00 87.44 169 LYS A N 1
ATOM 1395 C CA . LYS A 1 169 ? 10.987 10.192 6.423 1.00 87.44 169 LYS A CA 1
ATOM 1396 C C . LYS A 1 169 ? 10.393 8.806 6.684 1.00 87.44 169 LYS A C 1
ATOM 1398 O O . LYS A 1 169 ? 9.620 8.654 7.628 1.00 87.44 169 LYS A O 1
ATOM 1403 N N . LEU A 1 170 ? 10.822 7.791 5.929 1.00 89.19 170 LEU A N 1
ATOM 1404 C CA . LEU A 1 170 ? 10.430 6.391 6.155 1.00 89.19 170 LEU A CA 1
ATOM 1405 C C . LEU A 1 170 ? 10.881 5.891 7.534 1.00 89.19 170 LEU A C 1
ATOM 1407 O O . LEU A 1 170 ? 10.122 5.230 8.233 1.00 89.19 170 LEU A O 1
ATOM 1411 N N . GLU A 1 171 ? 12.090 6.258 7.967 1.00 88.50 171 GLU A N 1
ATOM 1412 C CA . GLU A 1 171 ? 12.604 5.961 9.305 1.00 88.50 171 GLU A CA 1
ATOM 1413 C C . GLU A 1 171 ? 11.695 6.546 10.386 1.00 88.50 171 GLU A C 1
ATOM 1415 O O . GLU A 1 171 ? 11.348 5.864 11.352 1.00 88.50 171 GLU A O 1
ATOM 1420 N N . ASN A 1 172 ? 11.303 7.812 10.237 1.00 91.19 172 ASN A N 1
ATOM 1421 C CA . ASN A 1 172 ? 10.434 8.476 11.200 1.00 91.19 172 ASN A CA 1
ATOM 1422 C C . ASN A 1 172 ? 9.042 7.828 11.244 1.00 91.19 172 ASN A C 1
ATOM 1424 O O . ASN A 1 172 ? 8.503 7.626 12.335 1.00 91.19 172 ASN A O 1
ATOM 1428 N N . LEU A 1 173 ? 8.488 7.436 10.092 1.00 93.19 173 LEU A N 1
ATOM 1429 C CA . LEU A 1 173 ? 7.238 6.675 10.010 1.00 93.19 173 LEU A CA 1
ATOM 1430 C C . LEU A 1 173 ? 7.364 5.311 10.698 1.00 93.19 173 LEU A C 1
ATOM 1432 O O . LEU A 1 173 ? 6.555 4.987 11.571 1.00 93.19 173 LEU A O 1
ATOM 1436 N N . GLN A 1 174 ? 8.428 4.561 10.406 1.00 92.88 174 GLN A N 1
ATOM 1437 C CA . GLN A 1 174 ? 8.710 3.265 11.021 1.00 92.88 174 GLN A CA 1
ATOM 1438 C C . GLN A 1 174 ? 8.891 3.375 12.541 1.00 92.88 174 GLN A C 1
ATOM 1440 O O . GLN A 1 174 ? 8.349 2.565 13.288 1.00 92.88 174 GLN A O 1
ATOM 1445 N N . LYS A 1 175 ? 9.581 4.405 13.045 1.00 92.56 175 LYS A N 1
ATOM 1446 C CA . LYS A 1 175 ? 9.671 4.676 14.493 1.00 92.56 175 LYS A CA 1
ATOM 1447 C C . LYS A 1 175 ? 8.305 5.007 15.100 1.00 92.56 175 LYS A C 1
ATOM 1449 O O . LYS A 1 175 ? 8.007 4.578 16.215 1.00 92.56 175 LYS A O 1
ATOM 1454 N N . CYS A 1 176 ? 7.482 5.768 14.380 1.00 94.00 176 CYS A N 1
ATOM 1455 C CA . CYS A 1 176 ? 6.182 6.239 14.850 1.00 94.00 176 CYS A CA 1
ATOM 1456 C C . CYS A 1 176 ? 5.134 5.117 14.934 1.00 94.00 176 CYS A C 1
ATOM 1458 O O . CYS A 1 176 ? 4.361 5.077 15.897 1.00 94.00 176 CYS A O 1
ATOM 1460 N N . LEU A 1 177 ? 5.117 4.217 13.947 1.00 94.31 177 LEU A N 1
ATOM 1461 C CA . LEU A 1 177 ? 4.100 3.175 13.770 1.00 94.31 177 LEU A CA 1
ATOM 1462 C C . LEU A 1 177 ? 4.600 1.753 14.047 1.00 94.31 177 LEU A C 1
ATOM 1464 O O . LEU A 1 177 ? 3.785 0.843 14.197 1.00 94.31 177 LEU A O 1
ATOM 1468 N N . LYS A 1 178 ? 5.913 1.549 14.195 1.00 93.12 178 LYS A N 1
ATOM 1469 C CA . LYS A 1 178 ? 6.535 0.240 14.448 1.00 93.12 178 LYS A CA 1
ATOM 1470 C C . LYS A 1 178 ? 6.102 -0.775 13.380 1.00 93.12 178 LYS A C 1
ATOM 1472 O O . LYS A 1 178 ? 6.182 -0.485 12.193 1.00 93.12 178 LYS A O 1
ATOM 1477 N N . ASN A 1 179 ? 5.590 -1.935 13.792 1.00 92.19 179 ASN A N 1
ATOM 1478 C CA . ASN A 1 179 ? 5.086 -2.981 12.901 1.00 92.19 179 ASN A CA 1
ATOM 1479 C C . ASN A 1 179 ? 3.772 -2.622 12.183 1.00 92.19 179 ASN A C 1
ATOM 1481 O O . ASN A 1 179 ? 3.287 -3.422 11.393 1.00 92.19 179 ASN A O 1
ATOM 1485 N N . LYS A 1 180 ? 3.187 -1.444 12.440 1.00 95.88 180 LYS A N 1
ATOM 1486 C CA . LYS A 1 180 ? 2.034 -0.919 11.688 1.00 95.88 180 LYS A CA 1
ATOM 1487 C C . LYS A 1 180 ? 2.432 -0.095 10.471 1.00 95.88 180 LYS A C 1
ATOM 1489 O O . LYS A 1 180 ? 1.556 0.432 9.799 1.00 95.88 180 LYS A O 1
ATOM 1494 N N . PHE A 1 181 ? 3.728 0.026 10.202 1.00 95.88 181 PHE A N 1
ATOM 1495 C CA . PHE A 1 181 ? 4.252 0.617 8.981 1.00 95.88 181 PHE A CA 1
ATOM 1496 C C . PHE A 1 181 ? 5.050 -0.408 8.182 1.00 95.88 181 PHE A C 1
ATOM 1498 O O . PHE A 1 181 ? 5.679 -1.300 8.762 1.00 95.88 181 PHE A O 1
ATOM 1505 N N . GLY A 1 182 ? 5.032 -0.283 6.860 1.00 95.38 182 GLY A N 1
ATOM 1506 C CA . GLY A 1 182 ? 5.819 -1.129 5.977 1.00 95.38 182 GLY A CA 1
ATOM 1507 C C . GLY A 1 182 ? 5.973 -0.548 4.579 1.00 95.38 182 GLY A C 1
ATOM 1508 O O . GLY A 1 182 ? 5.293 0.400 4.194 1.00 95.38 182 GLY A O 1
ATOM 1509 N N . VAL A 1 183 ? 6.884 -1.142 3.822 1.00 94.75 183 VAL A N 1
ATOM 1510 C CA . VAL A 1 183 ? 7.204 -0.755 2.452 1.00 94.75 183 VAL A CA 1
ATOM 1511 C C . VAL A 1 183 ? 6.872 -1.904 1.511 1.00 94.75 183 VAL A C 1
ATOM 1513 O O . VAL A 1 183 ? 7.293 -3.036 1.734 1.00 94.75 183 VAL A O 1
ATOM 1516 N N . LEU A 1 184 ? 6.146 -1.599 0.446 1.00 95.88 184 LEU A N 1
ATOM 1517 C CA . LEU A 1 184 ? 5.993 -2.449 -0.722 1.00 95.88 184 LEU A CA 1
ATOM 1518 C C . LEU A 1 184 ? 6.979 -1.938 -1.771 1.00 95.88 184 LEU A C 1
ATOM 1520 O O . LEU A 1 184 ? 6.902 -0.783 -2.189 1.00 95.88 184 LEU A O 1
ATOM 1524 N N . LEU A 1 185 ? 7.934 -2.771 -2.170 1.00 93.94 185 LEU A N 1
ATOM 1525 C CA . LEU A 1 185 ? 8.880 -2.376 -3.207 1.00 93.94 185 LEU A CA 1
ATOM 1526 C C . LEU A 1 185 ? 8.211 -2.498 -4.574 1.00 93.94 185 LEU A C 1
ATOM 1528 O O . LEU A 1 185 ? 7.582 -3.515 -4.873 1.00 93.94 185 LEU A O 1
ATOM 1532 N N . LEU A 1 186 ? 8.363 -1.483 -5.420 1.00 94.25 186 LEU A N 1
ATOM 1533 C CA . LEU A 1 186 ? 7.871 -1.537 -6.795 1.00 94.25 186 LEU A CA 1
ATOM 1534 C C . LEU A 1 186 ? 8.466 -2.709 -7.566 1.00 94.25 186 LEU A C 1
ATOM 1536 O O . LEU A 1 186 ? 7.778 -3.316 -8.372 1.00 94.25 186 LEU A O 1
ATOM 1540 N N . GLU A 1 187 ? 9.714 -3.059 -7.286 1.00 93.06 187 GLU A N 1
ATOM 1541 C CA . GLU A 1 187 ? 10.393 -4.198 -7.886 1.00 93.06 187 GLU A CA 1
ATOM 1542 C C . GLU A 1 187 ? 9.682 -5.522 -7.557 1.00 93.06 187 GLU A C 1
ATOM 1544 O O . GLU A 1 187 ? 9.576 -6.394 -8.417 1.00 93.06 187 GLU A O 1
ATOM 1549 N N . ASP A 1 188 ? 9.143 -5.659 -6.338 1.00 94.56 188 ASP A N 1
ATOM 1550 C CA . ASP A 1 188 ? 8.310 -6.806 -5.957 1.00 94.56 188 ASP A CA 1
ATOM 1551 C C . ASP A 1 188 ? 6.954 -6.778 -6.668 1.00 94.56 188 ASP A C 1
ATOM 1553 O O . ASP A 1 188 ? 6.485 -7.802 -7.160 1.00 94.56 188 ASP A O 1
ATOM 1557 N N . ILE A 1 189 ? 6.338 -5.598 -6.778 1.00 96.44 189 ILE A N 1
ATOM 1558 C CA . ILE A 1 189 ? 5.069 -5.431 -7.496 1.00 96.44 189 ILE A CA 1
ATOM 1559 C C . ILE A 1 189 ? 5.238 -5.770 -8.981 1.00 96.44 189 ILE A C 1
ATOM 1561 O O . ILE A 1 189 ? 4.414 -6.492 -9.533 1.00 96.44 189 ILE A O 1
ATOM 1565 N N . PHE A 1 190 ? 6.304 -5.298 -9.627 1.00 96.00 190 PHE A N 1
ATOM 1566 C CA . PHE A 1 190 ? 6.599 -5.576 -11.032 1.00 96.00 190 PHE A CA 1
ATOM 1567 C C . PHE A 1 190 ? 6.936 -7.046 -11.264 1.00 96.00 190 PHE A C 1
ATOM 1569 O O . PHE A 1 190 ? 6.500 -7.616 -12.265 1.00 96.00 190 PHE A O 1
ATOM 1576 N N . GLN A 1 191 ? 7.625 -7.697 -10.323 1.00 95.44 191 GLN A N 1
ATOM 1577 C CA . GLN A 1 191 ? 7.837 -9.140 -10.388 1.00 95.44 191 GLN A CA 1
ATOM 1578 C C . GLN A 1 191 ? 6.505 -9.896 -10.358 1.00 95.44 191 GLN A C 1
ATOM 1580 O O . GLN A 1 191 ? 6.298 -10.797 -11.171 1.00 95.44 191 GLN A O 1
ATOM 1585 N N . GLU A 1 192 ? 5.575 -9.501 -9.490 1.00 96.44 192 GLU A N 1
ATOM 1586 C CA . GLU A 1 192 ? 4.247 -10.114 -9.445 1.00 96.44 192 GLU A CA 1
ATOM 1587 C C . GLU A 1 192 ? 3.401 -9.776 -10.684 1.00 96.44 192 GLU A C 1
ATOM 1589 O O . GLU A 1 192 ? 2.756 -10.661 -11.246 1.00 96.44 192 GLU A O 1
ATOM 1594 N N . MET A 1 193 ? 3.460 -8.548 -11.208 1.00 97.00 193 MET A N 1
ATOM 1595 C CA . MET A 1 193 ? 2.828 -8.196 -12.487 1.00 97.00 193 MET A CA 1
ATOM 1596 C C . MET A 1 193 ? 3.357 -9.067 -13.637 1.00 97.00 193 MET A C 1
ATOM 1598 O O . MET A 1 193 ? 2.565 -9.566 -14.441 1.00 97.00 193 MET A O 1
ATOM 1602 N N . HIS A 1 194 ? 4.671 -9.314 -13.690 1.00 96.31 194 HIS A N 1
ATOM 1603 C CA . HIS A 1 194 ? 5.285 -10.228 -14.655 1.00 96.31 194 HIS A CA 1
ATOM 1604 C C . HIS A 1 194 ? 4.770 -11.664 -14.478 1.00 96.31 194 HIS A C 1
ATOM 1606 O O . HIS A 1 194 ? 4.300 -12.277 -15.440 1.00 96.31 194 HIS A O 1
ATOM 1612 N N . ASN A 1 195 ? 4.793 -12.183 -13.245 1.00 95.88 195 ASN A N 1
ATOM 1613 C CA . ASN A 1 195 ? 4.345 -13.539 -12.910 1.00 95.88 195 ASN A CA 1
ATOM 1614 C C . ASN A 1 195 ? 2.878 -13.770 -13.314 1.00 95.88 195 ASN A C 1
ATOM 1616 O O . ASN A 1 195 ? 2.526 -14.823 -13.852 1.00 95.88 195 ASN A O 1
ATOM 1620 N N . HIS A 1 196 ? 2.034 -12.755 -13.126 1.00 96.12 196 HIS A N 1
ATOM 1621 C CA . HIS A 1 196 ? 0.625 -12.768 -13.512 1.00 96.12 196 HIS A CA 1
ATOM 1622 C C . HIS A 1 196 ? 0.374 -12.447 -14.993 1.00 96.12 196 HIS A C 1
ATOM 1624 O O . HIS A 1 196 ? -0.778 -12.476 -15.431 1.00 96.12 196 HIS A O 1
ATOM 1630 N N . LYS A 1 197 ? 1.420 -12.155 -15.781 1.00 96.19 197 LYS A N 1
ATOM 1631 C CA . LYS A 1 197 ? 1.317 -11.676 -17.172 1.00 96.19 197 LYS A CA 1
ATOM 1632 C C . LYS A 1 197 ? 0.360 -10.485 -17.295 1.00 96.19 197 LYS A C 1
ATOM 1634 O O . LYS A 1 197 ? -0.393 -10.381 -18.268 1.00 96.19 197 LYS A O 1
ATOM 1639 N N . PHE A 1 198 ? 0.356 -9.626 -16.277 1.00 96.81 198 PHE A N 1
ATOM 1640 C CA . PHE A 1 198 ? -0.497 -8.453 -16.205 1.00 96.81 198 PHE A CA 1
ATOM 1641 C C . PHE A 1 198 ? -0.178 -7.504 -17.364 1.00 96.81 198 PHE A C 1
ATOM 1643 O O . PHE A 1 198 ? 0.970 -7.387 -17.792 1.00 96.81 198 PHE A O 1
ATOM 1650 N N . LYS A 1 199 ? -1.199 -6.834 -17.890 1.00 94.75 199 LYS A N 1
ATOM 1651 C CA . LYS A 1 199 ? -1.057 -5.820 -18.935 1.00 94.75 199 LYS A CA 1
ATOM 1652 C C . LYS A 1 199 ? -1.858 -4.599 -18.532 1.00 94.75 199 LYS A C 1
ATOM 1654 O O . LYS A 1 199 ? -2.983 -4.744 -18.055 1.00 94.75 199 LYS A O 1
ATOM 1659 N N . TYR A 1 200 ? -1.280 -3.433 -18.771 1.00 93.38 200 TYR A N 1
ATOM 1660 C CA . TYR A 1 200 ? -1.919 -2.145 -18.574 1.00 93.38 200 TYR A CA 1
ATOM 1661 C C . TYR A 1 200 ? -1.796 -1.367 -19.881 1.00 93.38 200 TYR A C 1
ATOM 1663 O O . TYR A 1 200 ? -0.707 -1.330 -20.445 1.00 93.38 200 TYR A O 1
ATOM 1671 N N . ASP A 1 201 ? -2.900 -0.820 -20.391 1.00 86.06 201 ASP A N 1
ATOM 1672 C CA . ASP A 1 201 ? -3.006 -0.388 -21.796 1.00 86.06 201 ASP A CA 1
ATOM 1673 C C . ASP A 1 201 ? -1.927 0.624 -22.219 1.00 86.06 201 ASP A C 1
ATOM 1675 O O . ASP A 1 201 ? -1.471 0.597 -23.361 1.00 86.06 201 ASP A O 1
ATOM 1679 N N . ASP A 1 202 ? -1.458 1.453 -21.286 1.00 83.75 202 ASP A N 1
ATOM 1680 C CA . ASP A 1 202 ? -0.453 2.482 -21.553 1.00 83.75 202 ASP A CA 1
ATOM 1681 C C . ASP A 1 202 ? 1.002 2.051 -21.250 1.00 83.75 202 ASP A C 1
ATOM 1683 O O . ASP A 1 202 ? 1.927 2.851 -21.406 1.00 83.75 202 ASP A O 1
ATOM 1687 N N . ILE A 1 203 ? 1.232 0.800 -20.825 1.00 85.75 203 ILE A N 1
ATOM 1688 C CA . ILE A 1 203 ? 2.566 0.241 -20.538 1.00 85.75 203 ILE A CA 1
ATOM 1689 C C . ILE A 1 203 ? 2.810 -0.957 -21.453 1.00 85.75 203 ILE A C 1
ATOM 1691 O O . ILE A 1 203 ? 2.136 -1.985 -21.388 1.00 85.75 203 ILE A O 1
ATOM 1695 N N . THR A 1 204 ? 3.811 -0.818 -22.316 1.00 87.25 204 THR A N 1
ATOM 1696 C CA . THR A 1 204 ? 4.185 -1.846 -23.308 1.00 87.25 204 THR A CA 1
ATOM 1697 C C . THR A 1 204 ? 5.436 -2.615 -22.907 1.00 87.25 204 THR A C 1
ATOM 1699 O O . THR A 1 204 ? 5.777 -3.626 -23.521 1.00 87.25 204 THR A O 1
ATOM 1702 N N . GLU A 1 205 ? 6.131 -2.116 -21.893 1.00 89.94 205 GLU A N 1
ATOM 1703 C CA . GLU A 1 205 ? 7.366 -2.655 -21.373 1.00 89.94 205 GLU A CA 1
ATOM 1704 C C . GLU A 1 205 ? 7.131 -3.970 -20.613 1.00 89.94 205 GLU A C 1
ATOM 1706 O O . GLU A 1 205 ? 6.101 -4.167 -19.968 1.00 89.94 205 GLU A O 1
ATOM 1711 N N . ASP A 1 206 ? 8.101 -4.885 -20.677 1.00 90.75 206 ASP A N 1
ATOM 1712 C CA . ASP A 1 206 ? 8.058 -6.117 -19.887 1.00 90.75 206 ASP A CA 1
ATOM 1713 C C . ASP A 1 206 ? 8.432 -5.812 -18.434 1.00 90.75 206 ASP A C 1
ATOM 1715 O O . ASP A 1 206 ? 9.573 -5.453 -18.137 1.00 90.75 206 ASP A O 1
ATOM 1719 N N . TRP A 1 207 ? 7.474 -5.997 -17.525 1.00 93.88 207 TRP A N 1
ATOM 1720 C CA . TRP A 1 207 ? 7.648 -5.819 -16.083 1.00 93.88 207 TRP A CA 1
ATOM 1721 C C . TRP A 1 207 ? 8.871 -6.549 -15.525 1.00 93.88 207 TRP A C 1
ATOM 1723 O O . TRP A 1 207 ? 9.545 -6.022 -14.641 1.00 93.88 207 TRP A O 1
ATOM 1733 N N . GLY A 1 208 ? 9.183 -7.732 -16.070 1.00 91.19 208 GLY A N 1
ATOM 1734 C CA . GLY A 1 208 ? 10.290 -8.579 -15.624 1.00 91.19 208 GLY A CA 1
ATOM 1735 C C . GLY A 1 208 ? 11.667 -7.939 -15.812 1.00 91.19 208 GLY A C 1
ATOM 1736 O O . GLY A 1 208 ? 12.628 -8.370 -15.181 1.00 91.19 208 GLY A O 1
ATOM 1737 N N . LEU A 1 209 ? 11.768 -6.892 -16.636 1.00 90.25 209 LEU A N 1
ATOM 1738 C CA . LEU A 1 209 ? 13.002 -6.133 -16.831 1.00 90.25 209 LEU A CA 1
ATOM 1739 C C . LEU A 1 209 ? 13.265 -5.114 -15.717 1.00 90.25 209 LEU A C 1
ATOM 1741 O O . LEU A 1 209 ? 14.377 -4.617 -15.630 1.00 90.25 209 LEU A O 1
ATOM 1745 N N . TYR A 1 210 ? 12.278 -4.789 -14.878 1.00 91.38 210 TYR A N 1
ATOM 1746 C CA . TYR A 1 210 ? 12.365 -3.697 -13.896 1.00 91.38 210 TYR A CA 1
ATOM 1747 C C . TYR A 1 210 ? 12.290 -4.190 -12.447 1.00 91.38 210 TYR A C 1
ATOM 1749 O O . TYR A 1 210 ? 11.937 -3.431 -11.545 1.00 91.38 210 TYR A O 1
ATOM 1757 N N . THR A 1 211 ? 12.620 -5.461 -12.221 1.00 89.94 211 THR A N 1
ATOM 1758 C CA . THR A 1 211 ? 12.559 -6.121 -10.907 1.00 89.94 211 THR A CA 1
ATOM 1759 C C . THR A 1 211 ? 13.894 -6.092 -10.163 1.00 89.94 211 THR A C 1
ATOM 1761 O O . THR A 1 211 ? 13.989 -6.593 -9.041 1.00 89.94 211 THR A O 1
ATOM 1764 N N . ASP A 1 212 ? 14.936 -5.510 -10.769 1.00 83.50 212 ASP A N 1
ATOM 1765 C CA . ASP A 1 212 ? 16.263 -5.466 -10.170 1.00 83.50 212 ASP A CA 1
ATOM 1766 C C . ASP A 1 212 ? 16.305 -4.550 -8.939 1.00 83.50 212 ASP A C 1
ATOM 1768 O O . ASP A 1 212 ? 16.103 -3.337 -9.014 1.00 83.50 212 ASP A O 1
ATOM 1772 N N . LYS A 1 213 ? 16.638 -5.163 -7.800 1.00 76.81 213 LYS A N 1
ATOM 1773 C CA . LYS A 1 213 ? 16.828 -4.513 -6.498 1.00 76.81 213 LYS A CA 1
ATOM 1774 C C . LYS A 1 213 ? 18.301 -4.331 -6.144 1.00 76.81 213 LYS A C 1
ATOM 1776 O O . LYS A 1 213 ? 18.595 -3.869 -5.044 1.00 76.81 213 LYS A O 1
ATOM 1781 N N .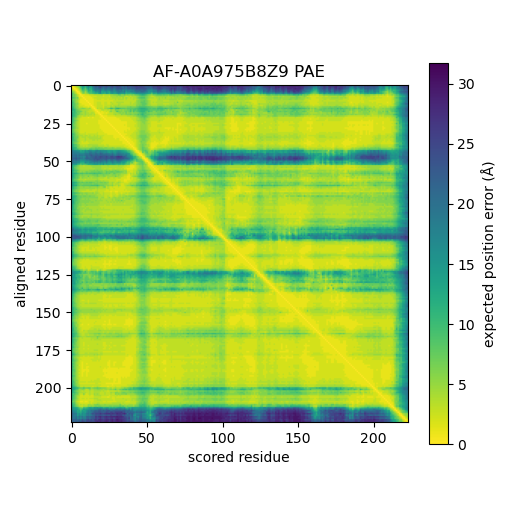 ALA A 1 214 ? 19.236 -4.743 -7.003 1.00 62.66 214 ALA A N 1
ATOM 1782 C CA . ALA A 1 214 ? 20.668 -4.789 -6.707 1.00 62.66 214 ALA A CA 1
ATOM 1783 C C . ALA A 1 214 ? 21.254 -3.413 -6.363 1.00 62.66 214 ALA A C 1
ATOM 1785 O O . ALA A 1 214 ? 22.239 -3.338 -5.643 1.00 62.66 214 ALA A O 1
ATOM 1786 N N . TYR A 1 215 ? 20.603 -2.318 -6.756 1.00 55.53 215 TYR A N 1
ATOM 1787 C CA . TYR A 1 215 ? 20.962 -0.974 -6.295 1.00 55.53 215 TYR A CA 1
ATOM 1788 C C . TYR A 1 215 ? 20.524 -0.649 -4.844 1.00 55.53 215 TYR A C 1
ATOM 1790 O O . TYR A 1 215 ? 20.784 0.454 -4.373 1.00 55.53 215 TYR A O 1
ATOM 1798 N N . ALA A 1 216 ? 19.907 -1.594 -4.121 1.00 48.47 216 ALA A N 1
ATOM 1799 C CA . ALA A 1 216 ? 19.415 -1.455 -2.741 1.00 48.47 216 ALA A CA 1
ATOM 1800 C C . ALA A 1 216 ? 19.711 -2.671 -1.820 1.00 48.47 216 ALA A C 1
ATOM 1802 O O . ALA A 1 216 ? 19.134 -2.773 -0.738 1.00 48.47 216 ALA A O 1
ATOM 1803 N N . PHE A 1 217 ? 20.569 -3.604 -2.262 1.00 49.81 217 PHE A N 1
ATOM 1804 C CA . PHE A 1 217 ? 20.992 -4.868 -1.621 1.00 49.81 217 PHE A CA 1
ATOM 1805 C C . PHE A 1 217 ? 20.181 -5.359 -0.395 1.00 49.81 217 PHE A C 1
ATOM 1807 O O . PHE A 1 217 ? 20.440 -5.001 0.756 1.00 49.81 217 PHE A O 1
ATOM 1814 N N . LEU A 1 218 ? 19.258 -6.289 -0.655 1.00 42.53 218 LEU A N 1
ATOM 1815 C CA . LEU A 1 218 ? 18.609 -7.143 0.344 1.00 42.53 218 LEU A CA 1
ATOM 1816 C C . LEU A 1 218 ? 19.580 -8.237 0.823 1.00 42.53 218 LEU A C 1
ATOM 1818 O O . LEU A 1 218 ? 20.001 -9.079 0.029 1.00 42.53 218 LEU A O 1
ATOM 1822 N N . GLU A 1 219 ? 19.885 -8.290 2.124 1.00 39.50 219 GLU A N 1
ATOM 1823 C CA . GLU A 1 219 ? 20.414 -9.519 2.728 1.00 39.50 219 GLU A CA 1
ATOM 1824 C C . GLU A 1 219 ? 19.300 -10.570 2.720 1.00 39.50 219 GLU A C 1
ATOM 1826 O O . GLU A 1 219 ? 18.341 -10.511 3.495 1.00 39.50 219 GLU A O 1
ATOM 1831 N N . VAL A 1 220 ? 19.422 -11.551 1.827 1.00 37.22 220 VAL A N 1
ATOM 1832 C CA . VAL A 1 220 ? 18.666 -12.794 1.942 1.00 37.22 220 VAL A CA 1
ATOM 1833 C C . VAL A 1 220 ? 19.198 -13.492 3.187 1.00 37.22 220 VAL A C 1
ATOM 1835 O O . VAL A 1 220 ? 20.313 -14.009 3.190 1.00 37.22 220 VAL A O 1
ATOM 1838 N N . GLY A 1 221 ? 18.419 -13.459 4.266 1.00 35.00 221 GLY A N 1
ATOM 1839 C CA . GLY A 1 221 ? 18.699 -14.224 5.472 1.00 35.00 221 GLY A CA 1
ATOM 1840 C C . GLY A 1 221 ? 18.675 -15.714 5.151 1.00 35.00 221 GLY A C 1
ATOM 1841 O O . GLY A 1 221 ? 17.624 -16.348 5.221 1.00 35.00 221 GLY A O 1
ATOM 1842 N N . ILE A 1 222 ? 19.830 -16.262 4.783 1.00 30.89 222 ILE A N 1
ATOM 1843 C CA . ILE A 1 222 ? 20.072 -17.699 4.790 1.00 30.89 222 ILE A CA 1
ATOM 1844 C C . ILE A 1 222 ? 20.109 -18.095 6.268 1.00 30.89 222 ILE A C 1
ATOM 1846 O O . ILE A 1 222 ? 20.992 -17.664 7.010 1.00 30.89 222 ILE A O 1
ATOM 1850 N N . LYS A 1 223 ? 19.086 -18.837 6.698 1.00 34.00 223 LYS A N 1
ATOM 1851 C CA . LYS A 1 223 ? 19.136 -19.606 7.943 1.00 34.00 223 LYS A CA 1
ATOM 1852 C C . LYS A 1 223 ? 20.034 -20.819 7.767 1.00 34.00 223 LYS A C 1
ATOM 1854 O O . LYS A 1 223 ? 19.963 -21.426 6.675 1.00 34.00 223 LYS A O 1
#

Radius of gyration: 17.34 Å; Cα contacts (8 Å, |Δi|>4): 399; chains: 1; bounding box: 49×37×44 Å

pLDDT: mean 84.49, std 14.58, range [30.89, 97.19]

Organism: NCBI:txid45656